Protein AF-A0AAU4SXH4-F1 (afdb_monomer_lite)

Secondary structure (DSSP, 8-state):
-HHHHHHHHHHH-S-PPPPPPTT--HHHHHTHHHHHHHHHTSPPPP---HHHHHHHHH-TTSS--GGG-S-EEE--SSTHHHHTTT-HHHHHHHHHHHHTT--EEE-TTGGGGGGGGGEEE-TT--EEE-TT-TTTT-EE----HHHHHHHHHTTS--S--PPPHHHHHHHTT-EEPP---PPPPS--------PPPPPP----PPPPP--------------------------

Sequence (235 aa):
MTSKLDLARRHLGRVPVSQPLPKTDAEAASIRDEVVAAFEAVQQRTYYSLQELIEKHRDPADDLSLADLAFVHMPGGHAPMVDFHDNPWMGELLHTLRDSRVPVSLICHAPIALTSARYRVGDEGTVTTDERHAFKGANITTVPRYGERMMLETGVSQGARRGHPPDLLRRRGAQERRIRRRPHPEHLRRQGCLGRRARPAHRQRAPVRRRSGRTPRRDPARRTRRRRRTTVPKD

Radius of gyration: 32.21 Å; chains: 1; bounding box: 107×55×50 Å

Foldseek 3Di:
DPPVLVVCCVPQAQDDDDDDDPPDDPVCNVCRVVSNVSNVPGHHDDDDDLVRLVLLCPDPPHPRHLLPAQAEEDDDDCVCLPRQAQDQSLLQSVVSCVVSVHYYDAAALRVNNVLNVQWHADNVRDIDGDLPGPCAQPEDEYHDPVVVVVCVVVPVDPDDCPDDSVVSCVVSRYDYDDPDPDPDDPDDDDDDDDDDDDDDDDDDDDDDDDDDDDDDDDDDDDDDDDDDDDDDDDD

pLDDT: mean 73.97, std 24.96, range [28.09, 98.25]

Structure (mmCIF, N/CA/C/O backbone):
data_AF-A0AAU4SXH4-F1
#
_entry.id   AF-A0AAU4SXH4-F1
#
loop_
_atom_site.group_PDB
_atom_site.id
_atom_site.type_symbol
_atom_site.label_atom_id
_atom_site.label_alt_id
_atom_site.label_comp_id
_atom_site.label_asym_id
_atom_site.label_entity_id
_atom_site.label_seq_id
_atom_site.pdbx_PDB_ins_code
_atom_site.Cartn_x
_atom_site.Cartn_y
_atom_site.Cartn_z
_atom_site.occupancy
_atom_site.B_iso_or_equiv
_atom_site.auth_seq_id
_atom_site.auth_comp_id
_atom_site.auth_asym_id
_atom_site.auth_atom_id
_atom_site.pdbx_PDB_model_num
ATOM 1 N N . MET A 1 1 ? 7.830 -10.890 -27.071 1.00 52.66 1 MET A N 1
ATOM 2 C CA . MET A 1 1 ? 8.044 -10.155 -25.800 1.00 52.66 1 MET A CA 1
ATOM 3 C C . MET A 1 1 ? 6.962 -9.110 -25.500 1.00 52.66 1 MET A C 1
ATOM 5 O O . MET A 1 1 ? 6.783 -8.773 -24.337 1.00 52.66 1 MET A O 1
ATOM 9 N N . THR A 1 2 ? 6.187 -8.671 -26.497 1.00 60.28 2 THR A N 1
ATOM 10 C CA . THR A 1 2 ? 5.186 -7.586 -26.433 1.00 60.28 2 THR A CA 1
ATOM 11 C C . THR A 1 2 ? 4.067 -7.790 -25.399 1.00 60.28 2 THR A C 1
ATOM 13 O O . THR A 1 2 ? 3.733 -6.871 -24.660 1.00 60.28 2 THR A O 1
ATOM 16 N N . SER A 1 3 ? 3.566 -9.020 -25.220 1.00 77.62 3 SER A N 1
ATOM 17 C CA . SER A 1 3 ? 2.349 -9.261 -24.421 1.00 77.62 3 SER A CA 1
ATOM 18 C C . SER A 1 3 ? 2.434 -8.858 -22.942 1.00 77.62 3 SER A C 1
ATOM 20 O O . SER A 1 3 ? 1.422 -8.469 -22.360 1.00 77.62 3 SER A O 1
ATOM 22 N N . LYS A 1 4 ? 3.616 -8.937 -22.313 1.00 82.88 4 LYS A N 1
ATOM 23 C CA . LYS A 1 4 ? 3.787 -8.572 -20.895 1.00 82.88 4 LYS A CA 1
ATOM 24 C C . LYS A 1 4 ? 3.915 -7.064 -20.694 1.00 82.88 4 LYS A C 1
ATOM 26 O O . LYS A 1 4 ? 3.345 -6.542 -19.740 1.00 82.88 4 LYS A O 1
ATOM 31 N N . LEU A 1 5 ? 4.633 -6.375 -21.581 1.00 83.38 5 LEU A N 1
ATOM 32 C CA . LEU A 1 5 ? 4.770 -4.916 -21.538 1.00 83.38 5 LEU A CA 1
ATOM 33 C C . LEU A 1 5 ? 3.439 -4.233 -21.868 1.00 83.38 5 LEU A C 1
ATOM 35 O O . LEU A 1 5 ? 3.050 -3.292 -21.180 1.00 83.38 5 LEU A O 1
ATOM 39 N N . ASP A 1 6 ? 2.688 -4.778 -22.826 1.00 87.94 6 ASP A N 1
ATOM 40 C CA . ASP A 1 6 ? 1.339 -4.308 -23.149 1.00 87.94 6 ASP A CA 1
ATOM 41 C C . ASP A 1 6 ? 0.387 -4.444 -21.958 1.00 87.94 6 ASP A C 1
ATOM 43 O O . ASP A 1 6 ? -0.378 -3.525 -21.646 1.00 87.94 6 ASP A O 1
ATOM 47 N N . LEU A 1 7 ? 0.456 -5.581 -21.257 1.00 89.94 7 LEU A N 1
ATOM 48 C CA . LEU A 1 7 ? -0.321 -5.817 -20.044 1.00 89.94 7 LEU A CA 1
ATOM 49 C C . LEU A 1 7 ? 0.077 -4.830 -18.937 1.00 89.94 7 LEU A C 1
ATOM 51 O O . LEU A 1 7 ? -0.794 -4.217 -18.319 1.00 89.94 7 LEU A O 1
ATOM 55 N N . ALA A 1 8 ? 1.379 -4.631 -18.721 1.00 89.56 8 ALA A N 1
ATOM 56 C CA . ALA A 1 8 ? 1.889 -3.694 -17.727 1.00 89.56 8 ALA A CA 1
ATOM 57 C C . ALA A 1 8 ? 1.417 -2.261 -18.012 1.00 89.56 8 ALA A C 1
ATOM 59 O O . ALA A 1 8 ? 0.822 -1.645 -17.138 1.00 89.56 8 ALA A O 1
ATOM 60 N N . ARG A 1 9 ? 1.563 -1.758 -19.242 1.00 90.06 9 ARG A N 1
ATOM 61 C CA . ARG A 1 9 ? 1.041 -0.442 -19.656 1.00 90.06 9 ARG A CA 1
ATOM 62 C C . ARG A 1 9 ? -0.455 -0.304 -19.424 1.00 90.06 9 ARG A C 1
ATOM 64 O O . ARG A 1 9 ? -0.912 0.705 -18.891 1.00 90.06 9 ARG A O 1
ATOM 71 N N . ARG A 1 10 ? -1.228 -1.320 -19.820 1.00 90.44 10 ARG A N 1
ATOM 72 C CA . ARG A 1 10 ? -2.687 -1.307 -19.684 1.00 90.44 10 ARG A CA 1
ATOM 73 C C . ARG A 1 10 ? -3.104 -1.123 -18.233 1.00 90.44 10 ARG A C 1
ATOM 75 O O . ARG A 1 10 ? -4.003 -0.329 -17.974 1.00 90.44 10 ARG A O 1
ATOM 82 N N . HIS A 1 11 ? -2.488 -1.862 -17.313 1.00 91.00 11 HIS A N 1
ATOM 83 C CA . HIS A 1 11 ? -2.894 -1.868 -15.909 1.00 91.00 11 HIS A CA 1
ATOM 84 C C . HIS A 1 11 ? -2.211 -0.789 -15.077 1.00 91.00 11 HIS A C 1
ATOM 86 O O . HIS A 1 11 ? -2.853 -0.249 -14.179 1.00 91.00 11 HIS A O 1
ATOM 92 N N . LEU A 1 12 ? -0.958 -0.454 -15.388 1.00 91.94 12 LEU A N 1
ATOM 93 C CA . LEU A 1 12 ? -0.183 0.498 -14.607 1.00 91.94 12 LEU A CA 1
ATOM 94 C C . LEU A 1 12 ? -0.338 1.952 -15.079 1.00 91.94 12 LEU A C 1
ATOM 96 O O . LEU A 1 12 ? -0.151 2.875 -14.288 1.00 91.94 12 LEU A O 1
ATOM 100 N N . GLY A 1 13 ? -0.727 2.177 -16.337 1.00 93.44 13 GLY A N 1
ATOM 101 C CA . GLY A 1 13 ? -0.716 3.517 -16.926 1.00 93.44 13 GLY A CA 1
ATOM 102 C C . GLY A 1 13 ? 0.702 4.072 -17.022 1.00 93.44 13 GLY A C 1
ATOM 103 O O . GLY A 1 13 ? 1.662 3.305 -17.071 1.00 93.44 13 GLY A O 1
ATOM 104 N N . ARG A 1 14 ? 0.841 5.400 -17.063 1.00 94.06 14 ARG A N 1
ATOM 105 C CA . ARG A 1 14 ? 2.154 6.058 -17.113 1.00 94.06 14 ARG A CA 1
ATOM 106 C C . ARG A 1 14 ? 2.909 5.848 -15.808 1.00 94.06 14 ARG A C 1
ATOM 108 O O . ARG A 1 14 ? 2.436 6.265 -14.754 1.00 94.06 14 ARG A O 1
ATOM 115 N N . VAL A 1 15 ? 4.095 5.250 -15.899 1.00 90.94 15 VAL A N 1
ATOM 116 C CA . VAL A 1 15 ? 4.995 5.015 -14.764 1.00 90.94 15 VAL A CA 1
ATOM 117 C C . VAL A 1 15 ? 6.402 5.484 -15.140 1.00 90.94 15 VAL A C 1
ATOM 119 O O . VAL A 1 15 ? 6.862 5.166 -16.238 1.00 90.94 15 VAL A O 1
ATOM 122 N N . PRO A 1 16 ? 7.101 6.231 -14.265 1.00 89.44 16 PRO A N 1
ATOM 123 C CA . PRO A 1 16 ? 8.486 6.604 -14.511 1.00 89.44 16 PRO A CA 1
ATOM 124 C C . PRO A 1 16 ? 9.387 5.364 -14.506 1.00 89.44 16 PRO A C 1
ATOM 126 O O . PRO A 1 16 ? 9.377 4.570 -13.565 1.00 89.44 16 PRO A O 1
ATOM 129 N N . VAL A 1 17 ? 10.197 5.217 -15.552 1.00 90.25 17 VAL A N 1
ATOM 130 C CA . VAL A 1 17 ? 11.202 4.154 -15.652 1.00 90.25 17 VAL A CA 1
ATOM 131 C C . VAL A 1 17 ? 12.533 4.706 -15.154 1.00 90.25 17 VAL A C 1
ATOM 133 O O . VAL A 1 17 ? 13.028 5.717 -15.660 1.00 90.25 17 VAL A O 1
ATOM 136 N N . SER A 1 18 ? 13.125 4.051 -14.156 1.00 88.06 18 SER A N 1
ATOM 137 C CA . SER A 1 18 ? 14.393 4.495 -13.579 1.00 88.06 18 SER A CA 1
ATOM 138 C C . SER A 1 18 ? 15.521 4.505 -14.615 1.00 88.06 18 SER A C 1
ATOM 140 O O . SER A 1 18 ? 15.474 3.839 -15.655 1.00 88.06 18 SER A O 1
ATOM 142 N N . GLN A 1 19 ? 16.576 5.262 -14.326 1.00 91.69 19 GLN A N 1
ATOM 143 C CA . GLN A 1 19 ? 17.832 5.102 -15.055 1.00 91.69 19 GLN A CA 1
ATOM 144 C C . GLN A 1 19 ? 18.412 3.699 -14.795 1.00 91.69 19 GLN A C 1
ATOM 146 O O . GLN A 1 19 ? 18.139 3.128 -13.730 1.00 91.69 19 GLN A O 1
ATOM 151 N N . PRO A 1 20 ? 19.181 3.124 -15.740 1.00 89.12 20 PRO A N 1
ATOM 152 C CA . PRO A 1 20 ? 19.875 1.865 -15.509 1.00 89.12 20 PRO A CA 1
ATOM 153 C C . PRO A 1 20 ? 20.768 1.973 -14.275 1.00 89.12 20 PRO A C 1
ATOM 155 O O . PRO A 1 20 ? 21.517 2.936 -14.108 1.00 89.12 20 PRO A O 1
ATOM 158 N N . LEU A 1 21 ? 20.693 0.972 -13.406 1.00 87.88 21 LEU A N 1
ATOM 159 C CA . LEU A 1 21 ? 21.577 0.862 -12.252 1.00 87.88 21 LEU A CA 1
ATOM 160 C C . LEU A 1 21 ? 22.907 0.202 -12.654 1.00 87.88 21 LEU A C 1
ATOM 162 O O . LEU A 1 21 ? 22.972 -0.482 -13.684 1.00 87.88 21 LEU A O 1
ATOM 166 N N . PRO A 1 22 ? 23.974 0.344 -11.846 1.00 89.12 22 PRO A N 1
ATOM 167 C CA . PRO A 1 22 ? 25.199 -0.419 -12.053 1.00 89.12 22 PRO A CA 1
ATOM 168 C C . PRO A 1 22 ? 24.897 -1.920 -12.152 1.00 89.12 22 PRO A C 1
ATOM 170 O O . PRO A 1 22 ? 24.164 -2.454 -11.322 1.00 89.12 22 PRO A O 1
ATOM 173 N N . LYS A 1 23 ? 25.488 -2.598 -13.145 1.00 88.31 23 LYS A N 1
ATOM 174 C CA . LYS A 1 23 ? 25.242 -4.019 -13.475 1.00 88.31 23 LYS A CA 1
ATOM 175 C C . LYS A 1 23 ? 23.848 -4.332 -14.040 1.00 88.31 23 LYS A C 1
ATOM 177 O O . LYS A 1 23 ? 23.422 -5.483 -13.984 1.00 88.31 23 LYS A O 1
ATOM 182 N N . THR A 1 24 ? 23.144 -3.342 -14.589 1.00 86.44 24 THR A N 1
ATOM 183 C CA . THR A 1 24 ? 21.982 -3.628 -15.445 1.00 86.44 24 THR A CA 1
ATOM 184 C C . THR A 1 24 ? 22.434 -4.509 -16.608 1.00 86.44 24 THR A C 1
ATOM 186 O O . THR A 1 24 ? 23.462 -4.238 -17.228 1.00 86.44 24 THR A O 1
ATOM 189 N N . ASP A 1 25 ? 21.685 -5.576 -16.863 1.00 92.00 25 ASP A N 1
ATOM 190 C CA . ASP A 1 25 ? 21.945 -6.490 -17.969 1.00 92.00 25 ASP A CA 1
ATOM 191 C C . ASP A 1 25 ? 21.850 -5.771 -19.332 1.00 92.00 25 ASP A C 1
ATOM 193 O O . ASP A 1 25 ? 21.079 -4.821 -19.494 1.00 92.00 25 ASP A O 1
ATOM 197 N N . ALA A 1 26 ? 22.647 -6.210 -20.310 1.00 91.88 26 ALA A N 1
ATOM 198 C CA . ALA A 1 26 ? 22.744 -5.557 -21.614 1.00 91.88 26 ALA A CA 1
ATOM 199 C C . ALA A 1 26 ? 21.429 -5.619 -22.408 1.00 91.88 26 ALA A C 1
ATOM 201 O O . ALA A 1 26 ? 21.079 -4.647 -23.077 1.00 91.88 26 ALA A O 1
ATOM 202 N N . GLU A 1 27 ? 20.673 -6.717 -22.297 1.00 89.38 27 GLU A N 1
ATOM 203 C CA . GLU A 1 27 ? 19.355 -6.852 -22.920 1.00 89.38 27 GLU A CA 1
ATOM 204 C C . GLU A 1 27 ? 18.395 -5.824 -22.315 1.00 89.38 27 GLU A C 1
ATOM 206 O O . GLU A 1 27 ? 17.788 -5.035 -23.040 1.00 89.38 27 GLU A O 1
ATOM 211 N N . ALA A 1 28 ? 18.339 -5.752 -20.981 1.00 88.44 28 ALA A N 1
ATOM 212 C CA . ALA A 1 28 ? 17.501 -4.791 -20.265 1.00 88.44 28 ALA A CA 1
ATOM 213 C C . ALA A 1 28 ? 17.869 -3.330 -20.582 1.00 88.44 28 ALA A C 1
ATOM 215 O O . ALA A 1 28 ? 16.982 -2.486 -20.722 1.00 88.44 28 ALA A O 1
ATOM 216 N N . ALA A 1 29 ? 19.163 -3.030 -20.721 1.00 90.19 29 ALA A N 1
ATOM 217 C CA . ALA A 1 29 ? 19.631 -1.709 -21.124 1.00 90.19 29 ALA A CA 1
ATOM 218 C C . ALA A 1 29 ? 19.211 -1.371 -22.565 1.00 90.19 29 ALA A C 1
ATOM 220 O O . ALA A 1 29 ? 18.764 -0.254 -22.815 1.00 90.19 29 ALA A O 1
ATOM 221 N N . SER A 1 30 ? 19.299 -2.337 -23.488 1.00 92.25 30 SER A N 1
ATOM 222 C CA . SER A 1 30 ? 18.994 -2.125 -24.910 1.00 92.25 30 SER A CA 1
ATOM 223 C C . SER A 1 30 ? 17.522 -1.806 -25.190 1.00 92.25 30 SER A C 1
ATOM 225 O O . SER A 1 30 ? 17.230 -1.039 -26.102 1.00 92.25 30 SER A O 1
ATOM 227 N N . ILE A 1 31 ? 16.595 -2.339 -24.385 1.00 90.69 31 ILE A N 1
ATOM 228 C CA . ILE A 1 31 ? 15.149 -2.120 -24.563 1.00 90.69 31 ILE A CA 1
ATOM 229 C C . ILE A 1 31 ? 14.615 -0.912 -23.784 1.00 90.69 31 ILE A C 1
ATOM 231 O O . ILE A 1 31 ? 13.430 -0.594 -23.876 1.00 90.69 31 ILE A O 1
ATOM 235 N N . ARG A 1 32 ? 15.447 -0.242 -22.974 1.00 91.38 32 ARG A N 1
ATOM 236 C CA . ARG A 1 32 ? 14.975 0.769 -22.019 1.00 91.38 32 ARG A CA 1
ATOM 237 C C . ARG A 1 32 ? 14.213 1.905 -22.693 1.00 91.38 32 ARG A C 1
ATOM 239 O O . ARG A 1 32 ? 13.148 2.272 -22.205 1.00 91.38 32 ARG A O 1
ATOM 246 N N . ASP A 1 33 ? 14.755 2.466 -23.766 1.00 93.00 33 ASP A N 1
ATOM 247 C CA . ASP A 1 33 ? 14.169 3.651 -24.398 1.00 93.00 33 ASP A CA 1
ATOM 248 C C . ASP A 1 33 ? 12.821 3.328 -25.056 1.00 93.00 33 ASP A C 1
ATOM 250 O O . ASP A 1 33 ? 11.887 4.124 -24.969 1.00 93.00 33 ASP A O 1
ATOM 254 N N . GLU A 1 34 ? 12.669 2.113 -25.598 1.00 91.81 34 GLU A N 1
ATOM 255 C CA . GLU A 1 34 ? 11.375 1.594 -26.052 1.00 91.81 34 GLU A CA 1
ATOM 256 C C . GLU A 1 34 ? 10.383 1.504 -24.884 1.00 91.81 34 GLU A C 1
ATOM 258 O O . GLU A 1 34 ? 9.253 1.982 -24.989 1.00 91.81 34 GLU A O 1
ATOM 263 N N . VAL A 1 35 ? 10.804 0.946 -23.741 1.00 92.25 35 VAL A N 1
ATOM 264 C CA . VAL A 1 35 ? 9.952 0.840 -22.546 1.00 92.25 35 VAL A CA 1
ATOM 265 C C . VAL A 1 35 ? 9.554 2.223 -22.015 1.00 92.25 35 VAL A C 1
ATOM 267 O O . VAL A 1 35 ? 8.389 2.421 -21.665 1.00 92.25 35 VAL A O 1
ATOM 270 N N . VAL A 1 36 ? 10.476 3.190 -21.986 1.00 93.88 36 VAL A N 1
ATOM 271 C CA . VAL A 1 36 ? 10.196 4.581 -21.590 1.00 93.88 36 VAL A CA 1
ATOM 272 C C . VAL A 1 36 ? 9.139 5.191 -22.506 1.00 93.88 36 VAL A C 1
ATOM 274 O O . VAL A 1 36 ? 8.088 5.606 -22.018 1.00 93.88 36 VAL A O 1
ATOM 277 N N . ALA A 1 37 ? 9.370 5.176 -23.822 1.00 92.38 37 ALA A N 1
ATOM 278 C CA . ALA A 1 37 ? 8.437 5.728 -24.801 1.00 92.38 37 ALA A CA 1
ATOM 279 C C . ALA A 1 37 ? 7.055 5.061 -24.700 1.00 92.38 37 ALA A C 1
ATOM 281 O O . ALA A 1 37 ? 6.012 5.716 -24.772 1.00 92.38 37 ALA A O 1
ATOM 282 N N . ALA A 1 38 ? 7.036 3.749 -24.455 1.00 90.56 38 ALA A N 1
ATOM 283 C CA . ALA A 1 38 ? 5.810 3.008 -24.245 1.00 90.56 38 ALA A CA 1
ATOM 284 C C . ALA A 1 38 ? 5.071 3.500 -22.984 1.00 90.56 38 ALA A C 1
ATOM 286 O O . ALA A 1 38 ? 3.873 3.770 -23.051 1.00 90.56 38 ALA A O 1
ATOM 287 N N . PHE A 1 39 ? 5.717 3.652 -21.831 1.00 93.31 39 PHE A N 1
ATOM 288 C CA . PHE A 1 39 ? 5.020 4.138 -20.636 1.00 93.31 39 PHE A CA 1
ATOM 289 C C . PHE A 1 39 ? 4.629 5.623 -20.712 1.00 93.31 39 PHE A C 1
ATOM 291 O O . PHE A 1 39 ? 3.620 6.004 -20.123 1.00 93.31 39 PHE A O 1
ATOM 298 N N . GLU A 1 40 ? 5.346 6.458 -21.465 1.00 92.56 40 GLU A N 1
ATOM 299 C CA . GLU A 1 40 ? 4.984 7.870 -21.667 1.00 92.56 40 GLU A CA 1
ATOM 300 C C . GLU A 1 40 ? 3.745 8.068 -22.547 1.00 92.56 40 GLU A C 1
ATOM 302 O O . GLU A 1 40 ? 2.998 9.024 -22.349 1.00 92.56 40 GLU A O 1
ATOM 307 N N . ALA A 1 41 ? 3.485 7.142 -23.471 1.00 90.69 41 ALA A N 1
ATOM 308 C CA . ALA A 1 41 ? 2.363 7.220 -24.405 1.00 90.69 41 ALA A CA 1
ATOM 309 C C . ALA A 1 41 ? 0.996 6.814 -23.810 1.00 90.69 41 ALA A C 1
ATOM 311 O O . ALA A 1 41 ? 0.001 6.776 -24.535 1.00 90.69 41 ALA A O 1
ATOM 312 N N . VAL A 1 42 ? 0.919 6.461 -22.523 1.00 92.62 42 VAL A N 1
ATOM 313 C CA . VAL A 1 42 ? -0.337 6.089 -21.845 1.00 92.62 42 VAL A CA 1
ATOM 314 C C . VAL A 1 42 ? -0.737 7.122 -20.796 1.00 92.62 42 VAL A C 1
ATOM 316 O O . VAL A 1 42 ? 0.082 7.890 -20.303 1.00 92.62 42 VAL A O 1
ATOM 319 N N . GLN A 1 43 ? -2.021 7.144 -20.435 1.00 92.88 43 GLN A N 1
ATOM 320 C CA . GLN A 1 43 ? -2.516 8.036 -19.389 1.00 92.88 43 GLN A CA 1
ATOM 321 C C . GLN A 1 43 ? -1.937 7.648 -18.021 1.00 92.88 43 GLN A C 1
ATOM 323 O O . GLN A 1 43 ? -1.805 6.465 -17.690 1.00 92.88 43 GLN A O 1
ATOM 328 N N . GLN A 1 44 ? -1.615 8.652 -17.209 1.00 91.25 44 GLN A N 1
ATOM 329 C CA . GLN A 1 44 ? -1.238 8.444 -15.816 1.00 91.25 44 GLN A CA 1
ATOM 330 C C . GLN A 1 44 ? -2.428 7.926 -15.009 1.00 91.25 44 GLN A C 1
ATOM 332 O O . GLN A 1 44 ? -3.548 8.415 -15.146 1.00 91.25 44 GLN A O 1
ATOM 337 N N . ARG A 1 45 ? -2.166 6.937 -14.155 1.00 91.25 45 ARG A N 1
ATOM 338 C CA . ARG A 1 45 ? -3.126 6.449 -13.165 1.00 91.25 45 ARG A CA 1
ATOM 339 C C . ARG A 1 45 ? -2.785 7.020 -11.799 1.00 91.25 45 ARG A C 1
ATOM 341 O O . ARG A 1 45 ? -1.615 7.233 -11.485 1.00 91.25 45 ARG A O 1
ATOM 348 N N . THR A 1 46 ? -3.812 7.241 -10.994 1.00 90.50 46 THR A N 1
ATOM 349 C CA . THR A 1 46 ? -3.644 7.673 -9.609 1.00 90.50 46 THR A CA 1
ATOM 350 C C . THR A 1 46 ? -3.338 6.463 -8.737 1.00 90.50 46 THR A C 1
ATOM 352 O O . THR A 1 46 ? -4.093 5.491 -8.732 1.00 90.50 46 THR A O 1
ATOM 355 N N . TYR A 1 47 ? -2.230 6.535 -8.004 1.00 91.38 47 TYR A N 1
ATOM 356 C CA . TYR A 1 47 ? -1.865 5.579 -6.967 1.00 91.38 47 TYR A CA 1
ATOM 357 C C . TYR A 1 47 ? -1.886 6.307 -5.639 1.00 91.38 47 TYR A C 1
ATOM 359 O O . TYR A 1 47 ? -1.050 7.175 -5.406 1.00 91.38 47 TYR A O 1
ATOM 367 N N . TYR A 1 48 ? -2.847 5.959 -4.794 1.00 94.69 48 TYR A N 1
ATOM 368 C CA . TYR A 1 48 ? -2.941 6.540 -3.467 1.00 94.69 48 TYR A CA 1
ATOM 369 C C . TYR A 1 48 ? -1.873 5.944 -2.554 1.00 94.69 48 TYR A C 1
ATOM 371 O O . TYR A 1 48 ? -1.652 4.729 -2.521 1.00 94.69 48 TYR A O 1
ATOM 379 N N . SER A 1 49 ? -1.226 6.813 -1.793 1.00 95.12 49 SER A N 1
ATOM 380 C CA . SER A 1 49 ? -0.443 6.437 -0.628 1.00 95.12 49 SER A CA 1
ATOM 381 C C . SER A 1 49 ? -1.338 5.821 0.452 1.00 95.12 49 SER A C 1
ATOM 383 O O . SER A 1 49 ? -2.562 5.960 0.446 1.00 95.12 49 SER A O 1
ATOM 385 N N . LEU A 1 50 ? -0.721 5.143 1.424 1.00 96.38 50 LEU A N 1
ATOM 386 C CA . LEU A 1 50 ? -1.452 4.582 2.566 1.00 96.38 50 LEU A CA 1
ATOM 387 C C . LEU A 1 50 ? -2.200 5.667 3.351 1.00 96.38 50 LEU A C 1
ATOM 389 O O . LEU A 1 50 ? -3.300 5.416 3.826 1.00 96.38 50 LEU A O 1
ATOM 393 N N . GLN A 1 51 ? -1.606 6.856 3.459 1.00 96.75 51 GLN A N 1
ATOM 394 C CA . GLN A 1 51 ? -2.222 8.004 4.108 1.00 96.75 51 GLN A CA 1
ATOM 395 C C . GLN A 1 51 ? -3.472 8.457 3.350 1.00 96.75 51 GLN A C 1
ATOM 397 O O . GLN A 1 51 ? -4.550 8.471 3.933 1.00 96.75 51 GLN A O 1
ATOM 402 N N . GLU A 1 52 ? -3.355 8.717 2.046 1.00 97.06 52 GLU A N 1
ATOM 403 C CA . GLU A 1 52 ? -4.492 9.160 1.228 1.00 97.06 52 GLU A CA 1
ATOM 404 C C . GLU A 1 52 ? -5.634 8.134 1.232 1.00 97.06 52 GLU A C 1
ATOM 406 O O . GLU A 1 52 ? -6.797 8.515 1.271 1.00 97.06 52 GLU A O 1
ATOM 411 N N . LEU A 1 53 ? -5.333 6.828 1.234 1.00 97.00 53 LEU A N 1
ATOM 412 C CA . LEU A 1 53 ? -6.365 5.789 1.345 1.00 97.00 53 LEU A CA 1
ATOM 413 C C . LEU A 1 53 ? -7.141 5.870 2.665 1.00 97.00 53 LEU A C 1
ATOM 415 O O . LEU A 1 53 ? -8.355 5.673 2.672 1.00 97.00 53 LEU A O 1
ATOM 419 N N . ILE A 1 54 ? -6.450 6.132 3.776 1.00 97.81 54 ILE A N 1
ATOM 420 C CA . ILE A 1 54 ? -7.083 6.270 5.091 1.00 97.81 54 ILE A CA 1
ATOM 421 C C . ILE A 1 54 ? -7.878 7.571 5.177 1.00 97.81 54 ILE A C 1
ATOM 423 O O . ILE A 1 54 ? -9.007 7.554 5.658 1.00 97.81 54 ILE A O 1
ATOM 427 N N . GLU A 1 55 ? -7.316 8.678 4.697 1.00 96.75 55 GLU A N 1
ATOM 428 C CA . GLU A 1 55 ? -7.988 9.980 4.672 1.00 96.75 55 GLU A CA 1
ATOM 429 C C . GLU A 1 55 ? -9.276 9.915 3.853 1.00 96.75 55 GLU A C 1
ATOM 431 O O . GLU A 1 55 ? -10.330 10.304 4.346 1.00 96.75 55 GLU A O 1
ATOM 436 N N . LYS A 1 56 ? -9.223 9.318 2.658 1.00 96.75 56 LYS A N 1
ATOM 437 C CA . LYS A 1 56 ? -10.409 9.100 1.823 1.00 96.75 56 LYS A CA 1
ATOM 438 C C . LYS A 1 56 ? -11.453 8.224 2.498 1.00 96.75 56 LYS A C 1
ATOM 440 O O . LYS A 1 56 ? -12.616 8.585 2.522 1.00 96.75 56 LYS A O 1
ATOM 445 N N . HIS A 1 57 ? -11.038 7.123 3.122 1.00 96.88 57 HIS A N 1
ATOM 446 C CA . HIS A 1 57 ? -11.966 6.262 3.856 1.00 96.88 57 HIS A CA 1
ATOM 447 C C . HIS A 1 57 ? -12.670 6.965 5.026 1.00 96.88 57 HIS A C 1
ATOM 449 O O . HIS A 1 57 ? -13.775 6.569 5.399 1.00 96.88 57 HIS A O 1
ATOM 455 N N . ARG A 1 58 ? -12.027 7.965 5.635 1.00 96.19 58 ARG A N 1
ATOM 456 C CA . ARG A 1 58 ? -12.592 8.739 6.746 1.00 96.19 58 ARG A CA 1
ATOM 457 C C . ARG A 1 58 ? -13.488 9.879 6.284 1.00 96.19 58 ARG A C 1
ATOM 459 O O . ARG A 1 58 ? -14.328 10.313 7.068 1.00 96.19 58 ARG A O 1
ATOM 466 N N . ASP A 1 59 ? -13.307 10.366 5.061 1.00 96.31 59 ASP A N 1
ATOM 467 C CA . ASP A 1 59 ? -14.121 11.438 4.503 1.00 96.31 59 ASP A CA 1
ATOM 468 C C . ASP A 1 59 ? -15.497 10.895 4.072 1.00 96.31 59 ASP A C 1
ATOM 470 O O . ASP A 1 59 ? -15.584 10.136 3.108 1.00 96.31 59 ASP A O 1
ATOM 474 N N . PRO A 1 60 ? -16.601 11.283 4.741 1.00 93.88 60 PRO A N 1
ATOM 475 C CA . PRO A 1 60 ? -17.937 10.831 4.362 1.00 93.88 60 PRO A CA 1
ATOM 476 C C . PRO A 1 60 ? -18.404 11.373 3.001 1.00 93.88 60 PRO A C 1
ATOM 478 O O . PRO A 1 60 ? -19.442 10.929 2.509 1.00 93.88 60 PRO A O 1
ATOM 481 N N . ALA A 1 61 ? -17.703 12.357 2.428 1.00 96.56 61 ALA A N 1
ATOM 482 C CA . ALA A 1 61 ? -17.980 12.893 1.101 1.00 96.56 61 ALA A CA 1
ATOM 483 C C . ALA A 1 61 ? -17.172 12.206 -0.015 1.00 96.56 61 ALA A C 1
ATOM 485 O O . ALA A 1 61 ? -17.444 12.475 -1.186 1.00 96.56 61 ALA A O 1
ATOM 486 N N . ASP A 1 62 ? -16.197 11.350 0.314 1.00 96.44 62 ASP A N 1
ATOM 487 C CA . ASP A 1 62 ? -15.445 10.576 -0.676 1.00 96.44 62 ASP A CA 1
ATOM 488 C C . ASP A 1 62 ? -16.147 9.239 -0.968 1.00 96.44 62 ASP A C 1
ATOM 490 O O . ASP A 1 62 ? -16.729 8.602 -0.090 1.00 96.44 62 ASP A O 1
ATOM 494 N N . ASP A 1 63 ? -16.079 8.796 -2.222 1.00 94.88 63 ASP A N 1
ATOM 495 C CA . ASP A 1 63 ? -16.685 7.535 -2.657 1.00 94.88 63 ASP A CA 1
ATOM 496 C C . ASP A 1 63 ? -15.846 6.303 -2.254 1.00 94.88 63 ASP A C 1
ATOM 498 O O . ASP A 1 63 ? -16.321 5.166 -2.325 1.00 94.88 63 ASP A O 1
ATOM 502 N N . LEU A 1 64 ? -14.574 6.484 -1.874 1.00 95.38 64 LEU A N 1
ATOM 503 C CA . LEU A 1 64 ? -13.679 5.388 -1.513 1.00 95.38 64 LEU A CA 1
ATOM 504 C C . LEU A 1 64 ? -13.863 4.995 -0.048 1.00 95.38 64 LEU A C 1
ATOM 506 O O . LEU A 1 64 ? -13.351 5.642 0.860 1.00 95.38 64 LEU A O 1
ATOM 510 N N . SER A 1 65 ? -14.462 3.827 0.174 1.00 96.38 65 SER A N 1
ATOM 511 C CA . SER A 1 65 ? -14.469 3.169 1.479 1.00 96.38 65 SER A CA 1
ATOM 512 C C . SER A 1 65 ? -13.653 1.881 1.459 1.00 96.38 65 SER A C 1
ATOM 514 O O . SER A 1 65 ? -13.898 0.965 0.672 1.00 96.38 65 SER A O 1
ATOM 516 N N . LEU A 1 66 ? -12.708 1.757 2.395 1.00 97.31 66 LEU A N 1
ATOM 517 C CA . LEU A 1 66 ? -11.978 0.508 2.605 1.00 97.31 66 LEU A CA 1
ATOM 518 C C . LEU A 1 66 ? -12.905 -0.642 3.014 1.00 97.31 66 LEU A C 1
ATOM 520 O O . LEU A 1 66 ? -12.572 -1.790 2.739 1.00 97.31 66 LEU A O 1
ATOM 524 N N . ALA A 1 67 ? -14.059 -0.354 3.624 1.00 97.31 67 ALA A N 1
ATOM 525 C CA . ALA A 1 67 ? -15.025 -1.370 4.036 1.00 97.31 67 ALA A CA 1
ATOM 526 C C . ALA A 1 67 ? -15.756 -2.040 2.859 1.00 97.31 67 ALA A C 1
ATOM 528 O O . ALA A 1 67 ? -16.253 -3.155 3.016 1.00 97.31 67 ALA A O 1
ATOM 529 N N . ASP A 1 68 ? -15.767 -1.405 1.684 1.00 97.38 68 ASP A N 1
ATOM 530 C CA . ASP A 1 68 ? -16.403 -1.949 0.478 1.00 97.38 68 ASP A CA 1
ATOM 531 C C . ASP A 1 68 ? -15.484 -2.912 -0.288 1.00 97.38 68 ASP A C 1
ATOM 533 O O . ASP A 1 68 ? -15.901 -3.596 -1.229 1.00 97.38 68 ASP A O 1
ATOM 537 N N . LEU A 1 69 ? -14.216 -3.013 0.121 1.00 97.25 69 LEU A N 1
ATOM 538 C CA . LEU A 1 69 ? -13.267 -3.940 -0.475 1.00 97.25 69 LEU A CA 1
ATOM 539 C C . LEU A 1 69 ? -13.580 -5.375 -0.049 1.00 97.25 69 LEU A C 1
ATOM 541 O O . LEU A 1 69 ? -13.580 -5.722 1.129 1.00 97.25 69 LEU A O 1
ATOM 545 N N . ALA A 1 70 ? -13.737 -6.267 -1.025 1.00 97.81 70 ALA A N 1
ATOM 546 C CA . ALA A 1 70 ? -13.899 -7.693 -0.743 1.00 97.81 70 ALA A CA 1
ATOM 547 C C . ALA A 1 70 ? -12.628 -8.331 -0.148 1.00 97.81 70 ALA A C 1
ATOM 549 O O . ALA A 1 70 ? -12.708 -9.357 0.531 1.00 97.81 70 ALA A O 1
ATOM 550 N N . PHE A 1 71 ? -11.452 -7.772 -0.459 1.00 97.00 71 PHE A N 1
ATOM 551 C CA . PHE A 1 71 ? -10.145 -8.327 -0.116 1.00 97.00 71 PHE A CA 1
ATOM 552 C C . PHE A 1 71 ? -9.011 -7.333 -0.409 1.00 97.00 71 PHE A C 1
ATOM 554 O O . PHE A 1 71 ? -9.068 -6.609 -1.402 1.00 97.00 71 PHE A O 1
ATOM 561 N N . VAL A 1 72 ? -7.939 -7.369 0.392 1.00 97.19 72 VAL A N 1
ATOM 562 C CA . VAL A 1 72 ? -6.686 -6.642 0.131 1.00 97.19 72 VAL A CA 1
ATOM 563 C C . VAL A 1 72 ? -5.520 -7.614 -0.027 1.00 97.19 72 VAL A C 1
ATOM 565 O O . VAL A 1 72 ? -5.258 -8.458 0.833 1.00 97.19 72 VAL A O 1
ATOM 568 N N . HIS A 1 73 ? -4.776 -7.462 -1.123 1.00 95.94 73 HIS A N 1
ATOM 569 C CA . HIS A 1 73 ? -3.569 -8.233 -1.399 1.00 95.94 73 HIS A CA 1
ATOM 570 C C . HIS A 1 73 ? -2.326 -7.355 -1.311 1.00 95.94 73 HIS A C 1
ATOM 572 O O . HIS A 1 73 ? -2.227 -6.357 -2.021 1.00 95.94 73 HIS A O 1
ATOM 578 N N . MET A 1 74 ? -1.347 -7.769 -0.508 1.00 94.62 74 MET A N 1
ATOM 579 C CA . MET A 1 74 ? -0.024 -7.151 -0.485 1.00 94.62 74 MET A CA 1
ATOM 580 C C . MET A 1 74 ? 0.995 -8.131 -1.079 1.00 94.62 74 MET A C 1
ATOM 582 O O . MET A 1 74 ? 1.320 -9.145 -0.438 1.00 94.62 74 MET A O 1
ATOM 586 N N . PRO A 1 75 ? 1.470 -7.873 -2.314 1.00 91.38 75 PRO A N 1
ATOM 587 C CA . PRO A 1 75 ? 2.399 -8.760 -2.989 1.00 91.38 75 PRO A CA 1
ATOM 588 C C . PRO A 1 75 ? 3.778 -8.737 -2.325 1.00 91.38 75 PRO A C 1
ATOM 590 O O . PRO A 1 75 ? 4.119 -7.865 -1.530 1.00 91.38 75 PRO A O 1
ATOM 593 N N . GLY A 1 76 ? 4.569 -9.751 -2.666 1.00 87.81 76 GLY A N 1
ATOM 594 C CA . GLY A 1 76 ? 5.915 -9.954 -2.152 1.00 87.81 76 GLY A CA 1
ATOM 595 C C . GLY A 1 76 ? 6.987 -9.058 -2.777 1.00 87.81 76 GLY A C 1
ATOM 596 O O . GLY A 1 76 ? 6.715 -7.982 -3.292 1.00 87.81 76 GLY A O 1
ATOM 597 N N . GLY A 1 77 ? 8.228 -9.552 -2.761 1.00 88.12 77 GLY A N 1
ATOM 598 C CA . GLY A 1 77 ? 9.424 -8.785 -3.138 1.00 88.12 77 GLY A CA 1
ATOM 599 C C . GLY A 1 77 ? 10.123 -8.193 -1.914 1.00 88.12 77 GLY A C 1
ATOM 600 O O . GLY A 1 77 ? 9.665 -8.411 -0.800 1.00 88.12 77 GLY A O 1
ATOM 601 N N . HIS A 1 78 ? 11.238 -7.484 -2.105 1.00 87.44 78 HIS A N 1
ATOM 602 C CA . HIS A 1 78 ? 11.983 -6.864 -0.996 1.00 87.44 78 HIS A CA 1
ATOM 603 C C . HIS A 1 78 ? 11.473 -5.463 -0.621 1.00 87.44 78 HIS A C 1
ATOM 605 O O . HIS A 1 78 ? 11.681 -5.039 0.511 1.00 87.44 78 HIS A O 1
ATOM 611 N N . ALA A 1 79 ? 10.766 -4.767 -1.520 1.00 88.38 79 ALA A N 1
ATOM 612 C CA . ALA A 1 79 ? 10.228 -3.423 -1.273 1.00 88.38 79 ALA A CA 1
ATOM 613 C C . ALA A 1 79 ? 9.395 -3.295 0.028 1.00 88.38 79 ALA A C 1
ATOM 615 O O . ALA A 1 79 ? 9.637 -2.347 0.777 1.00 88.38 79 ALA A O 1
ATOM 616 N N . PRO A 1 80 ? 8.544 -4.275 0.416 1.00 93.12 80 PRO A N 1
ATOM 617 C CA . PRO A 1 80 ? 7.851 -4.256 1.709 1.00 93.12 80 PRO A CA 1
ATOM 618 C C . PRO A 1 80 ? 8.743 -4.028 2.936 1.00 93.12 80 PRO A C 1
ATOM 620 O O . PRO A 1 80 ? 8.297 -3.447 3.922 1.00 93.12 80 PRO A O 1
ATOM 623 N N . MET A 1 81 ? 10.008 -4.458 2.895 1.00 88.50 81 MET A N 1
ATOM 624 C CA . MET A 1 81 ? 10.958 -4.262 3.999 1.00 88.50 81 MET A CA 1
ATOM 625 C C . MET A 1 81 ? 11.322 -2.793 4.227 1.00 88.50 81 MET A C 1
ATOM 627 O O . MET A 1 81 ? 11.799 -2.432 5.304 1.00 88.50 81 MET A O 1
ATOM 631 N N . VAL A 1 82 ? 11.117 -1.957 3.213 1.00 89.44 82 VAL A N 1
ATOM 632 C CA . VAL A 1 82 ? 11.309 -0.511 3.276 1.00 89.44 82 VAL A CA 1
ATOM 633 C C . VAL A 1 82 ? 9.973 0.173 3.537 1.00 89.44 82 VAL A C 1
ATOM 635 O O . VAL A 1 82 ? 9.881 0.952 4.481 1.00 89.44 82 VAL A O 1
ATOM 638 N N . ASP A 1 83 ? 8.948 -0.172 2.758 1.00 90.12 83 ASP A N 1
ATOM 639 C CA . ASP A 1 83 ? 7.708 0.609 2.698 1.00 90.12 83 ASP A CA 1
ATOM 640 C C . ASP A 1 83 ? 6.723 0.273 3.825 1.00 90.12 83 ASP A C 1
ATOM 642 O O . ASP A 1 83 ? 5.984 1.139 4.302 1.00 90.12 83 ASP A O 1
ATOM 646 N N . PHE A 1 84 ? 6.687 -0.992 4.261 1.00 94.62 84 PHE A N 1
ATOM 647 C CA . PHE A 1 84 ? 5.692 -1.469 5.229 1.00 94.62 84 PHE A CA 1
ATOM 648 C C . PHE A 1 84 ? 6.237 -1.568 6.647 1.00 94.62 84 PHE A C 1
ATOM 650 O O . PHE A 1 84 ? 5.453 -1.570 7.596 1.00 94.62 84 PHE A O 1
ATOM 657 N N . HIS A 1 85 ? 7.555 -1.689 6.799 1.00 92.69 85 HIS A N 1
ATOM 658 C CA . HIS A 1 85 ? 8.200 -1.858 8.093 1.00 92.69 85 HIS A CA 1
ATOM 659 C C . HIS A 1 85 ? 8.143 -0.570 8.922 1.00 92.69 85 HIS A C 1
ATOM 661 O O . HIS A 1 85 ? 8.723 0.444 8.538 1.00 92.69 85 HIS A O 1
ATOM 667 N N . ASP A 1 86 ? 7.541 -0.653 10.110 1.00 89.44 86 ASP A N 1
ATOM 668 C CA . ASP A 1 86 ? 7.467 0.441 11.087 1.00 89.44 86 ASP A CA 1
ATOM 669 C C . ASP A 1 86 ? 6.830 1.730 10.527 1.00 89.44 86 ASP A C 1
ATOM 671 O O . ASP A 1 86 ? 7.239 2.842 10.849 1.00 89.44 86 ASP A O 1
ATOM 675 N N . ASN A 1 87 ? 5.795 1.563 9.705 1.00 96.69 87 ASN A N 1
ATOM 676 C CA . ASN A 1 87 ? 5.042 2.637 9.068 1.00 96.69 87 ASN A CA 1
ATOM 677 C C . ASN A 1 87 ? 3.690 2.852 9.787 1.00 96.69 87 ASN A C 1
ATOM 679 O O . ASN A 1 87 ? 2.835 1.964 9.730 1.00 96.69 87 ASN A O 1
ATOM 683 N N . PRO A 1 88 ? 3.446 4.009 10.436 1.00 97.88 88 PRO A N 1
ATOM 684 C CA . PRO A 1 88 ? 2.200 4.263 11.162 1.00 97.88 88 PRO A CA 1
ATOM 685 C C . PRO A 1 88 ? 0.927 4.117 10.321 1.00 97.88 88 PRO A C 1
ATOM 687 O O . PRO A 1 88 ? -0.033 3.499 10.777 1.00 97.88 88 PRO A O 1
ATOM 690 N N . TRP A 1 89 ? 0.940 4.596 9.076 1.00 98.06 89 TRP A N 1
ATOM 691 C CA . TRP A 1 89 ? -0.205 4.502 8.167 1.00 98.06 89 TRP A CA 1
ATOM 692 C C . TRP A 1 89 ? -0.477 3.068 7.709 1.00 98.06 89 TRP A C 1
ATOM 694 O O . TRP A 1 89 ? -1.628 2.700 7.495 1.00 98.06 89 TRP A O 1
ATOM 704 N N . MET A 1 90 ? 0.556 2.220 7.627 1.00 97.94 90 MET A N 1
ATOM 705 C CA . MET A 1 90 ? 0.360 0.778 7.429 1.00 97.94 90 MET A CA 1
ATOM 706 C C . ME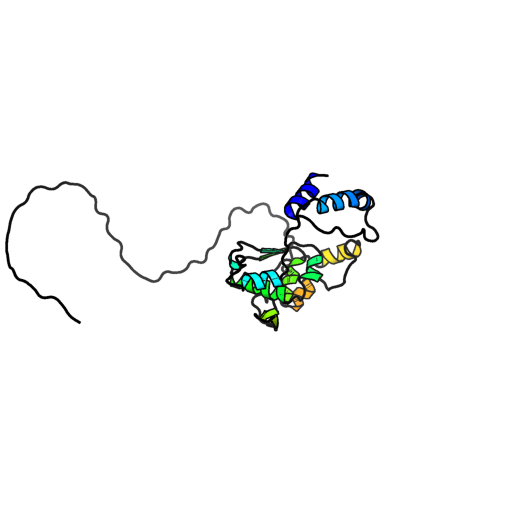T A 1 90 ? -0.319 0.137 8.645 1.00 97.94 90 MET A C 1
ATOM 708 O O . MET A 1 90 ? -1.178 -0.728 8.492 1.00 97.94 90 MET A O 1
ATOM 712 N N . GLY A 1 91 ? 0.053 0.565 9.855 1.00 97.50 91 GLY A N 1
ATOM 713 C CA . GLY A 1 91 ? -0.620 0.151 11.084 1.00 97.50 91 GLY A CA 1
ATOM 714 C C . GLY A 1 91 ? -2.103 0.494 11.058 1.00 97.50 91 GLY A C 1
ATOM 715 O O . GLY A 1 91 ? -2.937 -0.397 11.223 1.00 97.50 91 GLY A O 1
ATOM 716 N N . GLU A 1 92 ? -2.422 1.756 10.772 1.00 98.12 92 GLU A N 1
ATOM 717 C CA . GLU A 1 92 ? -3.804 2.224 10.674 1.00 98.12 92 GLU A CA 1
ATOM 718 C C . GLU A 1 92 ? -4.582 1.465 9.596 1.00 98.12 92 GLU A C 1
ATOM 720 O O . GLU A 1 92 ? -5.629 0.907 9.906 1.00 98.12 92 GLU A O 1
ATOM 725 N N . LEU A 1 93 ? -4.023 1.304 8.390 1.00 98.12 93 LEU A N 1
ATOM 726 C CA . LEU A 1 93 ? -4.647 0.518 7.322 1.00 98.12 93 LEU A CA 1
ATOM 727 C C . LEU A 1 93 ? -5.004 -0.904 7.780 1.00 98.12 93 LEU A C 1
ATOM 729 O O . LEU A 1 93 ? -6.114 -1.374 7.537 1.00 98.12 93 LEU A O 1
ATOM 733 N N . LEU A 1 94 ? -4.087 -1.603 8.456 1.00 97.81 94 LEU A N 1
ATOM 734 C CA . LEU A 1 94 ? -4.343 -2.958 8.950 1.00 97.81 94 LEU A CA 1
ATOM 735 C C . LEU A 1 94 ? -5.494 -2.993 9.962 1.00 97.81 94 LEU A C 1
ATOM 737 O O . LEU A 1 94 ? -6.328 -3.901 9.906 1.00 97.81 94 LEU A O 1
ATOM 741 N N . HIS A 1 95 ? -5.554 -2.023 10.875 1.00 97.69 95 HIS A N 1
ATOM 742 C CA . HIS A 1 95 ? -6.643 -1.920 11.848 1.00 97.69 95 HIS A CA 1
ATOM 743 C C . HIS A 1 95 ? -7.973 -1.593 11.179 1.00 97.69 95 HIS A C 1
ATOM 745 O O . HIS A 1 95 ? -8.944 -2.306 11.414 1.00 97.69 95 HIS A O 1
ATOM 751 N N . THR A 1 96 ? -8.002 -0.614 10.277 1.00 97.88 96 THR A N 1
ATOM 752 C CA . THR A 1 96 ? -9.199 -0.233 9.520 1.00 97.88 96 THR A CA 1
ATOM 753 C C . THR A 1 96 ? -9.766 -1.404 8.720 1.00 97.88 96 THR A C 1
ATOM 755 O O . THR A 1 96 ? -10.964 -1.687 8.790 1.00 97.88 96 THR A O 1
ATOM 758 N N . LEU A 1 97 ? -8.910 -2.147 8.009 1.00 98.06 97 LEU A N 1
ATOM 759 C CA . LEU A 1 97 ? -9.324 -3.333 7.256 1.00 98.06 97 LEU A CA 1
ATOM 760 C C . LEU A 1 97 ? -9.864 -4.425 8.184 1.00 98.06 97 LEU A C 1
ATOM 762 O O . LEU A 1 97 ? -10.899 -5.026 7.900 1.00 98.06 97 LEU A O 1
ATOM 766 N N . ARG A 1 98 ? -9.206 -4.662 9.324 1.00 97.00 98 ARG A N 1
ATOM 767 C CA . ARG A 1 98 ? -9.667 -5.643 10.313 1.00 97.00 98 ARG A CA 1
ATOM 768 C C . ARG A 1 98 ? -11.024 -5.270 10.901 1.00 97.00 98 ARG A C 1
ATOM 770 O O . ARG A 1 98 ? -11.889 -6.142 11.003 1.00 97.00 98 ARG A O 1
ATOM 777 N N . ASP A 1 99 ? -11.200 -4.021 11.308 1.00 96.88 99 ASP A N 1
ATOM 778 C CA . ASP A 1 99 ? -12.428 -3.539 11.942 1.00 96.88 99 ASP A CA 1
ATOM 779 C C . ASP A 1 99 ? -13.595 -3.552 10.941 1.00 96.88 99 ASP A C 1
ATOM 781 O O . ASP A 1 99 ? -14.715 -3.936 11.290 1.00 96.88 99 ASP A O 1
ATOM 785 N N . SER A 1 100 ? -13.288 -3.313 9.663 1.00 97.56 100 SER A N 1
ATOM 786 C CA . SER A 1 100 ? -14.206 -3.474 8.529 1.00 97.56 100 SER A CA 1
ATOM 787 C C . SER A 1 100 ? -14.419 -4.932 8.092 1.00 97.56 100 SER A C 1
ATOM 789 O O . SER A 1 100 ? -15.220 -5.204 7.204 1.00 97.56 100 SER A O 1
ATOM 791 N N . ARG A 1 101 ? -13.740 -5.900 8.725 1.00 97.62 101 ARG A N 1
ATOM 792 C CA . ARG A 1 101 ? -13.763 -7.338 8.383 1.00 97.62 101 ARG A CA 1
ATOM 793 C C . ARG A 1 101 ? -13.313 -7.656 6.951 1.00 97.62 101 ARG A C 1
ATOM 795 O O . ARG A 1 101 ? -13.699 -8.690 6.404 1.00 97.62 101 ARG A O 1
ATOM 802 N N . VAL A 1 102 ? -12.449 -6.824 6.381 1.00 98.25 102 VAL A N 1
ATOM 803 C CA . VAL A 1 102 ? -11.838 -7.039 5.069 1.00 98.25 102 VAL A CA 1
ATOM 804 C C . VAL A 1 102 ? -10.645 -7.988 5.213 1.00 98.25 102 VAL A C 1
ATOM 806 O O . VAL A 1 102 ? -9.702 -7.690 5.953 1.00 98.25 102 VAL A O 1
ATOM 809 N N . PRO A 1 103 ? -10.641 -9.151 4.537 1.00 96.44 103 PRO A N 1
ATOM 810 C CA . PRO A 1 103 ? -9.518 -10.071 4.612 1.00 96.44 103 PRO A CA 1
ATOM 811 C C . PRO A 1 103 ? -8.275 -9.487 3.931 1.00 96.44 103 PRO A C 1
ATOM 813 O O . PRO A 1 103 ? -8.353 -8.907 2.848 1.00 96.44 103 PRO A O 1
ATOM 816 N N . VAL A 1 104 ? -7.112 -9.707 4.546 1.00 95.88 104 VAL A N 1
ATOM 817 C CA . VAL A 1 104 ? -5.809 -9.272 4.027 1.00 95.88 104 VAL A CA 1
ATOM 818 C C . VAL A 1 104 ? -4.947 -10.499 3.755 1.00 95.88 104 VAL A C 1
ATOM 820 O O . VAL A 1 104 ? -4.759 -11.317 4.660 1.00 95.88 104 VAL A O 1
ATOM 823 N N . SER A 1 105 ? -4.392 -10.642 2.545 1.00 95.44 105 SER A N 1
ATOM 824 C CA . SER A 1 105 ? -3.304 -11.602 2.312 1.00 95.44 105 SER A CA 1
ATOM 825 C C . SER A 1 105 ? -1.970 -10.917 2.084 1.00 95.44 105 SER A C 1
ATOM 827 O O . SER A 1 105 ? -1.833 -9.975 1.309 1.00 95.44 105 SER A O 1
ATOM 829 N N . LEU A 1 106 ? -0.970 -11.479 2.753 1.00 94.50 106 LEU A N 1
ATOM 830 C CA . LEU A 1 106 ? 0.412 -11.035 2.759 1.00 94.50 106 LEU A CA 1
ATOM 831 C C . LEU A 1 106 ? 1.261 -12.209 2.272 1.00 94.50 106 LEU A C 1
ATOM 833 O O . LEU A 1 106 ? 1.131 -13.314 2.804 1.00 94.50 106 LEU A O 1
ATOM 837 N N . ILE A 1 107 ? 2.110 -11.999 1.268 1.00 92.69 107 ILE A N 1
ATOM 838 C CA . ILE A 1 107 ? 2.978 -13.056 0.734 1.00 92.69 107 ILE A CA 1
ATOM 839 C C . ILE A 1 107 ? 4.453 -12.642 0.747 1.00 92.69 107 ILE A C 1
ATOM 841 O O . ILE A 1 107 ? 4.792 -11.465 0.648 1.00 92.69 107 ILE A O 1
ATOM 845 N N . CYS A 1 108 ? 5.351 -13.628 0.822 1.00 91.19 108 CYS A N 1
ATOM 846 C CA . CYS A 1 108 ? 6.801 -13.421 0.789 1.00 91.19 108 CYS A CA 1
ATOM 847 C C . CYS A 1 108 ? 7.293 -12.513 1.943 1.00 91.19 108 CYS A C 1
ATOM 849 O O . CYS A 1 108 ? 7.232 -12.958 3.087 1.00 91.19 108 CYS A O 1
ATOM 851 N N . HIS A 1 109 ? 7.750 -11.280 1.675 1.00 92.88 109 HIS A N 1
ATOM 852 C CA . HIS A 1 109 ? 8.185 -10.316 2.702 1.00 92.88 109 HIS A CA 1
ATOM 853 C C . HIS A 1 109 ? 7.074 -9.358 3.153 1.00 92.88 109 HIS A C 1
ATOM 855 O O . HIS A 1 109 ? 7.221 -8.722 4.191 1.00 92.88 109 HIS A O 1
ATOM 861 N N . ALA A 1 110 ? 5.937 -9.296 2.448 1.00 94.19 110 ALA A N 1
ATOM 862 C CA . ALA A 1 110 ? 4.799 -8.463 2.840 1.00 94.19 110 ALA A CA 1
ATOM 863 C C . ALA A 1 110 ? 4.299 -8.685 4.282 1.00 94.19 110 ALA A C 1
ATOM 865 O O . ALA A 1 110 ? 3.841 -7.713 4.882 1.00 94.19 110 ALA A O 1
ATOM 866 N N . PRO A 1 111 ? 4.420 -9.888 4.900 1.00 95.12 111 PRO A N 1
ATOM 867 C CA . PRO A 1 111 ? 4.086 -10.069 6.310 1.00 95.12 111 PRO A CA 1
ATOM 868 C C . PRO A 1 111 ? 4.792 -9.103 7.267 1.00 95.12 111 PRO A C 1
ATOM 870 O O . PRO A 1 111 ? 4.286 -8.904 8.368 1.00 95.12 111 PRO A O 1
ATOM 873 N N . ILE A 1 112 ? 5.900 -8.464 6.861 1.00 94.31 112 ILE A N 1
ATOM 874 C CA . ILE A 1 112 ? 6.554 -7.405 7.639 1.00 94.31 112 ILE A CA 1
ATOM 875 C C . ILE A 1 112 ? 5.621 -6.231 7.968 1.00 94.31 112 ILE A C 1
ATOM 877 O O . ILE A 1 112 ? 5.806 -5.602 9.002 1.00 94.31 112 ILE A O 1
ATOM 881 N N . ALA A 1 113 ? 4.565 -5.997 7.180 1.00 95.31 113 ALA A N 1
ATOM 882 C CA . ALA A 1 113 ? 3.530 -5.006 7.482 1.00 95.31 113 ALA A CA 1
ATOM 883 C C . ALA A 1 113 ? 2.937 -5.171 8.890 1.00 95.31 113 ALA A C 1
ATOM 885 O O . ALA A 1 113 ? 2.591 -4.189 9.540 1.00 95.31 113 ALA A O 1
ATOM 886 N N . LEU A 1 114 ? 2.879 -6.399 9.415 1.00 94.75 114 LEU A N 1
ATOM 887 C CA . LEU A 1 114 ? 2.348 -6.660 10.752 1.00 94.75 114 LEU A CA 1
ATOM 888 C C . LEU A 1 114 ? 3.213 -6.076 11.880 1.00 94.75 114 LEU A C 1
ATOM 890 O O . LEU A 1 114 ? 2.704 -5.922 12.989 1.00 94.75 114 LEU A O 1
ATOM 894 N N . THR A 1 115 ? 4.478 -5.703 11.639 1.00 93.38 115 THR A N 1
ATOM 895 C CA . THR A 1 115 ? 5.274 -4.970 12.646 1.00 93.38 115 THR A CA 1
ATOM 896 C C . THR A 1 115 ? 4.736 -3.562 12.888 1.00 93.38 115 THR A C 1
ATOM 898 O O . THR A 1 115 ? 4.932 -3.006 13.973 1.00 93.38 115 THR A O 1
ATOM 901 N N . SER A 1 116 ? 4.019 -3.017 11.905 1.00 96.62 116 SER A N 1
ATOM 902 C CA . SER A 1 116 ? 3.367 -1.714 11.961 1.00 96.62 116 SER A CA 1
ATOM 903 C C . SER A 1 116 ? 2.027 -1.749 12.686 1.00 96.62 116 SER A C 1
ATOM 905 O O . SER A 1 116 ? 1.543 -0.705 13.098 1.00 96.62 116 SER A O 1
ATOM 907 N N . ALA A 1 117 ? 1.460 -2.931 12.949 1.00 96.25 117 ALA A N 1
ATOM 908 C CA . ALA A 1 117 ? 0.177 -3.077 13.640 1.00 96.25 117 ALA A CA 1
ATOM 909 C C . ALA A 1 117 ? 0.181 -2.573 15.097 1.00 96.25 117 ALA A C 1
ATOM 911 O O . ALA A 1 117 ? -0.880 -2.480 15.709 1.00 96.25 117 ALA A O 1
ATOM 912 N N . ARG A 1 118 ? 1.346 -2.233 15.661 1.00 95.50 118 ARG A N 1
ATOM 913 C CA . ARG A 1 118 ? 1.422 -1.512 16.938 1.00 95.50 118 ARG A CA 1
ATOM 914 C C . ARG A 1 118 ? 0.941 -0.067 16.832 1.00 95.50 118 ARG A C 1
ATOM 916 O O . ARG A 1 118 ? 0.648 0.520 17.859 1.00 95.50 118 ARG A O 1
ATOM 923 N N . TYR A 1 119 ? 0.910 0.515 15.636 1.00 97.75 119 TYR A N 1
ATOM 924 C CA . TYR A 1 119 ? 0.549 1.911 15.428 1.00 97.75 119 TYR A CA 1
ATOM 925 C C . TYR A 1 119 ? -0.945 2.084 15.154 1.00 97.75 119 TYR A C 1
ATOM 927 O O . TYR A 1 119 ? -1.566 1.250 14.494 1.00 97.75 119 TYR A O 1
ATOM 935 N N . ARG A 1 120 ? -1.485 3.203 15.633 1.00 97.25 120 ARG A N 1
ATOM 936 C CA . ARG A 1 120 ? -2.768 3.793 15.234 1.00 97.25 120 ARG A CA 1
ATOM 937 C C . ARG A 1 120 ? -2.537 5.256 14.903 1.00 97.25 120 ARG A C 1
ATOM 939 O O . ARG A 1 120 ? -1.672 5.883 15.518 1.00 97.25 120 ARG A O 1
ATOM 946 N N . VAL A 1 121 ? -3.301 5.789 13.961 1.00 97.81 121 VAL A N 1
ATOM 947 C CA . VAL A 1 121 ? -3.204 7.196 13.557 1.00 97.81 121 VAL A CA 1
ATOM 948 C C . VAL A 1 121 ? -4.554 7.862 13.799 1.00 97.81 121 VAL A C 1
ATOM 950 O O . VAL A 1 121 ? -5.559 7.362 13.312 1.00 97.81 121 VAL A O 1
ATOM 953 N N . GLY A 1 122 ? -4.599 8.947 14.571 1.00 94.50 122 GLY A N 1
ATOM 954 C CA . GLY A 1 122 ? -5.811 9.745 14.806 1.00 94.50 122 GLY A CA 1
ATOM 955 C C . GLY A 1 122 ? -6.246 10.542 13.573 1.00 94.50 122 GLY A C 1
ATOM 956 O O . GLY A 1 122 ? -5.575 10.507 12.538 1.00 94.50 122 GLY A O 1
ATOM 957 N N . ASP A 1 123 ? -7.362 11.260 13.672 1.00 89.75 123 ASP A N 1
ATOM 958 C CA . ASP A 1 123 ? -7.906 12.065 12.566 1.00 89.75 123 ASP A CA 1
ATOM 959 C C . ASP A 1 123 ? -7.001 13.257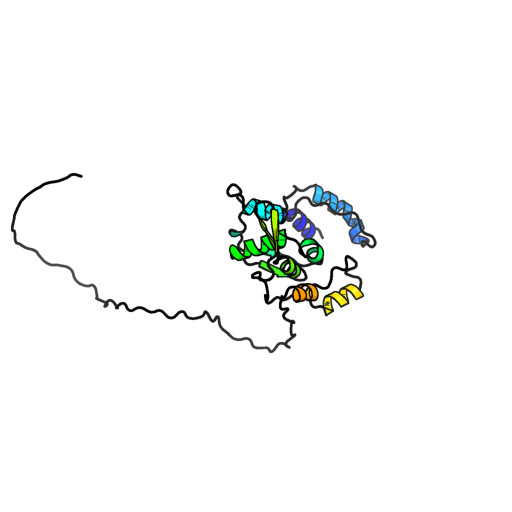 12.238 1.00 89.75 123 ASP A C 1
ATOM 961 O O . ASP A 1 123 ? -6.792 13.601 11.081 1.00 89.75 123 ASP A O 1
ATOM 965 N N . GLU A 1 124 ? -6.365 13.819 13.259 1.00 90.12 124 GLU A N 1
ATOM 966 C CA . GLU A 1 124 ? -5.379 14.891 13.175 1.00 90.12 124 GLU A CA 1
ATOM 967 C C . GLU A 1 124 ? -3.948 14.396 12.874 1.00 90.12 124 GLU A C 1
ATOM 969 O O . GLU A 1 124 ? -2.986 15.156 12.968 1.00 90.12 124 GLU A O 1
ATOM 974 N N . GLY A 1 125 ? -3.783 13.110 12.543 1.00 92.19 125 GLY A N 1
ATOM 975 C CA . GLY A 1 125 ? -2.481 12.504 12.249 1.00 92.19 125 GLY A CA 1
ATOM 976 C C . GLY A 1 125 ? -1.660 12.100 13.480 1.00 92.19 125 GLY A C 1
ATOM 977 O O . GLY A 1 125 ? -0.525 11.642 13.332 1.00 92.19 125 GLY A O 1
ATOM 978 N N . THR A 1 126 ? -2.204 12.222 14.697 1.00 96.31 126 THR A N 1
ATOM 979 C CA . THR A 1 126 ? -1.509 11.808 15.927 1.00 96.31 126 THR A CA 1
ATOM 980 C C . THR A 1 126 ? -1.234 10.309 15.913 1.00 96.31 126 THR A C 1
ATOM 982 O O . THR A 1 126 ? -2.153 9.493 15.848 1.00 96.31 126 THR A O 1
ATOM 985 N N . VAL A 1 127 ? 0.035 9.924 16.035 1.00 97.62 127 VAL A N 1
ATOM 986 C CA . VAL A 1 127 ? 0.431 8.514 16.088 1.00 97.62 127 VAL A CA 1
ATOM 987 C C . VAL A 1 127 ? 0.439 8.023 17.532 1.00 97.62 127 VAL A C 1
ATOM 989 O O . VAL A 1 127 ? 1.150 8.564 18.378 1.00 97.62 127 VAL A O 1
ATOM 992 N N . THR A 1 128 ? -0.295 6.947 17.805 1.00 97.19 128 THR A N 1
ATOM 993 C CA . THR A 1 128 ? -0.262 6.238 19.092 1.00 97.19 128 THR A CA 1
ATOM 994 C C . THR A 1 128 ? 0.226 4.804 18.918 1.00 97.19 128 THR A C 1
ATOM 996 O O . THR A 1 128 ? 0.194 4.244 17.819 1.00 97.19 128 THR A O 1
ATOM 999 N N . THR A 1 129 ? 0.718 4.208 20.005 1.00 96.38 129 THR A N 1
ATOM 1000 C CA . THR A 1 129 ? 1.226 2.832 20.014 1.00 96.38 129 THR A CA 1
ATOM 1001 C C . THR A 1 129 ? 0.475 1.958 21.009 1.00 96.38 129 THR A C 1
ATOM 1003 O O . THR A 1 129 ? 0.382 2.310 22.183 1.00 96.38 129 THR A O 1
ATOM 1006 N N . ASP A 1 130 ? 0.035 0.782 20.567 1.00 91.69 130 ASP A N 1
ATOM 1007 C CA . ASP A 1 130 ? -0.552 -0.267 21.398 1.00 91.69 130 ASP A CA 1
ATOM 1008 C C . ASP A 1 130 ? 0.205 -1.592 21.225 1.00 91.69 130 ASP A C 1
ATOM 1010 O O . ASP A 1 130 ? 0.093 -2.286 20.216 1.00 91.69 130 ASP A O 1
ATOM 1014 N N . GLU A 1 131 ? 0.946 -1.990 22.259 1.00 88.44 131 GLU A N 1
ATOM 1015 C CA . GLU A 1 131 ? 1.687 -3.258 22.308 1.00 88.44 131 GLU A CA 1
ATOM 1016 C C . GLU A 1 131 ? 0.785 -4.491 22.522 1.00 88.44 131 GLU A C 1
ATOM 1018 O O . GLU A 1 131 ? 1.267 -5.632 22.528 1.00 88.44 131 GLU A O 1
ATOM 1023 N N . ARG A 1 132 ? -0.522 -4.299 22.741 1.00 90.38 132 ARG A N 1
ATOM 1024 C CA . ARG A 1 132 ? -1.543 -5.353 22.872 1.00 90.38 132 ARG A CA 1
ATOM 1025 C C . ARG A 1 132 ? -2.507 -5.389 21.682 1.00 90.38 132 ARG A C 1
ATOM 1027 O O . ARG A 1 132 ? -3.565 -6.009 21.778 1.00 90.38 132 ARG A O 1
ATOM 1034 N N . HIS A 1 133 ? -2.096 -4.808 20.557 1.00 92.44 133 HIS A N 1
ATOM 1035 C CA . HIS A 1 133 ? -2.853 -4.788 19.313 1.00 92.44 133 HIS A CA 1
ATOM 1036 C C . HIS A 1 133 ? -3.348 -6.181 18.873 1.00 92.44 133 HIS A C 1
ATOM 1038 O O . HIS A 1 133 ? -2.728 -7.219 19.122 1.00 92.44 133 HIS A O 1
ATOM 1044 N N . ALA A 1 134 ? -4.451 -6.206 18.124 1.00 90.81 134 ALA A N 1
ATOM 1045 C CA . ALA A 1 134 ? -5.173 -7.434 17.787 1.00 90.81 134 ALA A CA 1
ATOM 1046 C C . ALA A 1 134 ? -4.430 -8.424 16.864 1.00 90.81 134 ALA A C 1
ATOM 1048 O O . ALA A 1 134 ? -4.877 -9.556 16.688 1.00 90.81 134 ALA A O 1
ATOM 1049 N N . PHE A 1 135 ? -3.312 -8.007 16.270 1.00 91.19 135 PHE A N 1
ATOM 1050 C CA . PHE A 1 135 ? -2.464 -8.862 15.432 1.00 91.19 135 PHE A CA 1
ATOM 1051 C C . PHE A 1 135 ? -1.363 -9.575 16.229 1.00 91.19 135 PHE A C 1
ATOM 1053 O O . PHE A 1 135 ? -0.649 -10.421 15.684 1.00 91.19 135 PHE A O 1
ATOM 1060 N N . LYS A 1 136 ? -1.210 -9.267 17.521 1.00 89.81 136 LYS A N 1
ATOM 1061 C CA . LYS A 1 136 ? -0.244 -9.939 18.387 1.00 89.81 136 LYS A CA 1
ATOM 1062 C C . LYS A 1 136 ? -0.565 -11.428 18.492 1.00 89.81 136 LYS A C 1
ATOM 1064 O O . LYS A 1 136 ? -1.707 -11.819 18.720 1.00 89.81 136 LYS A O 1
ATOM 1069 N N . GLY A 1 137 ? 0.448 -12.274 18.318 1.00 85.88 137 GLY A N 1
ATOM 1070 C CA . GLY A 1 137 ? 0.271 -13.727 18.308 1.00 85.88 137 GLY A CA 1
ATOM 1071 C C . GLY A 1 137 ? -0.405 -14.278 17.048 1.00 85.88 137 GLY A C 1
ATOM 1072 O O . GLY A 1 137 ? -0.731 -15.466 17.018 1.00 85.88 137 GLY A O 1
ATOM 1073 N N . ALA A 1 138 ? -0.601 -13.464 16.001 1.00 85.69 138 ALA A N 1
ATOM 1074 C CA . ALA A 1 138 ? -1.107 -13.954 14.725 1.00 85.69 138 ALA A CA 1
ATOM 1075 C C . ALA A 1 138 ? -0.201 -15.066 14.170 1.00 85.69 138 ALA A C 1
ATOM 1077 O O . ALA A 1 138 ? 1.031 -14.981 14.198 1.00 85.69 138 ALA A O 1
ATOM 1078 N N . ASN A 1 139 ? -0.841 -16.119 13.660 1.00 87.44 139 ASN A N 1
ATOM 1079 C CA . ASN A 1 139 ? -0.165 -17.233 13.013 1.00 87.44 139 ASN A CA 1
ATOM 1080 C C . ASN A 1 139 ? 0.053 -16.904 11.543 1.00 87.44 139 ASN A C 1
ATOM 1082 O O . ASN A 1 139 ? -0.913 -16.835 10.785 1.00 87.44 139 ASN A O 1
ATOM 1086 N N . ILE A 1 140 ? 1.311 -16.763 11.143 1.00 86.25 140 ILE A N 1
ATOM 1087 C CA . ILE A 1 140 ? 1.667 -16.364 9.783 1.00 86.25 140 ILE A CA 1
ATOM 1088 C C . ILE A 1 140 ? 2.706 -17.300 9.173 1.00 86.25 140 ILE A C 1
ATOM 1090 O O . ILE A 1 140 ? 3.483 -17.962 9.868 1.00 86.25 140 ILE A O 1
ATOM 1094 N N . THR A 1 141 ? 2.722 -17.334 7.846 1.00 84.38 141 THR A N 1
ATOM 1095 C CA . THR A 1 141 ? 3.799 -17.923 7.052 1.00 84.38 141 THR A CA 1
ATOM 1096 C C . THR A 1 141 ? 4.483 -16.794 6.293 1.00 84.38 141 THR A C 1
ATOM 1098 O O . THR A 1 141 ? 3.819 -15.918 5.750 1.00 84.38 141 THR A O 1
ATOM 1101 N N . THR A 1 142 ? 5.811 -16.794 6.291 1.00 83.25 142 THR A N 1
ATOM 1102 C CA . THR A 1 142 ? 6.650 -15.773 5.650 1.00 83.25 142 THR A CA 1
ATOM 1103 C C . THR A 1 142 ? 7.856 -16.449 4.996 1.00 83.25 142 THR A C 1
ATOM 1105 O O . THR A 1 142 ? 8.006 -17.674 5.091 1.00 83.25 142 THR A O 1
ATOM 1108 N N . VAL A 1 143 ? 8.699 -15.681 4.306 1.00 79.25 143 VAL A N 1
ATOM 1109 C CA . VAL A 1 143 ? 9.956 -16.196 3.751 1.00 79.25 143 VAL A CA 1
ATOM 1110 C C . VAL A 1 143 ? 10.821 -16.849 4.838 1.00 79.25 143 VAL A C 1
ATOM 1112 O O . VAL A 1 143 ? 11.027 -16.270 5.908 1.00 79.25 143 VAL A O 1
ATOM 1115 N N . PRO A 1 144 ? 11.336 -18.070 4.600 1.00 75.94 144 PRO A N 1
ATOM 1116 C CA . PRO A 1 144 ? 12.147 -18.765 5.584 1.00 75.94 144 PRO A CA 1
ATOM 1117 C C . PRO A 1 144 ? 13.547 -18.159 5.660 1.00 75.94 144 PRO A C 1
ATOM 1119 O O . PRO A 1 144 ? 14.164 -17.863 4.637 1.00 75.94 144 PRO A O 1
ATOM 1122 N N . ARG A 1 145 ? 14.110 -18.131 6.873 1.00 68.12 145 ARG A N 1
ATOM 1123 C CA . ARG A 1 145 ? 15.439 -17.553 7.128 1.00 68.12 145 ARG A CA 1
ATOM 1124 C C . ARG A 1 145 ? 16.582 -18.077 6.279 1.00 68.12 145 ARG A C 1
ATOM 1126 O O . ARG A 1 145 ? 17.511 -17.361 5.922 1.00 68.12 145 ARG A O 1
ATOM 1133 N N . TYR A 1 146 ? 16.504 -19.357 5.973 1.00 65.75 146 TYR A N 1
ATOM 1134 C CA . TYR A 1 146 ? 17.481 -20.013 5.129 1.00 65.75 146 TYR A CA 1
ATOM 1135 C C . TYR A 1 146 ? 17.422 -19.518 3.675 1.00 65.75 146 TYR A C 1
ATOM 1137 O O . TYR A 1 146 ? 18.466 -19.321 3.065 1.00 65.75 146 TYR A O 1
ATOM 1145 N N . GLY A 1 147 ? 16.219 -19.273 3.143 1.00 61.56 147 GLY A N 1
ATOM 1146 C CA . GLY A 1 147 ? 16.037 -18.839 1.756 1.00 61.56 147 GLY A CA 1
ATOM 1147 C C . GLY A 1 147 ? 16.598 -17.441 1.501 1.00 61.56 147 GLY A C 1
ATOM 1148 O O . GLY A 1 147 ? 17.296 -17.240 0.516 1.00 61.56 147 GLY A O 1
ATOM 1149 N N . GLU A 1 148 ? 16.371 -16.501 2.419 1.00 65.44 148 GLU A N 1
ATOM 1150 C CA . GLU A 1 148 ? 16.896 -15.133 2.298 1.00 65.44 148 GLU A CA 1
ATOM 1151 C C . GLU A 1 148 ? 18.422 -15.093 2.416 1.00 65.44 148 GLU A C 1
ATOM 1153 O O . GLU A 1 148 ? 19.095 -14.477 1.595 1.00 65.44 148 GLU A O 1
ATOM 1158 N N . ARG A 1 149 ? 18.994 -15.825 3.383 1.00 60.09 149 ARG A N 1
ATOM 1159 C CA . ARG A 1 149 ? 20.454 -15.937 3.523 1.00 60.09 149 ARG A CA 1
ATOM 1160 C C . ARG A 1 149 ? 21.115 -16.516 2.277 1.00 60.09 149 ARG A C 1
ATOM 1162 O O . ARG A 1 149 ? 22.120 -15.975 1.837 1.00 60.09 149 ARG A O 1
ATOM 1169 N N . MET A 1 150 ? 20.526 -17.554 1.685 1.00 56.53 150 MET A N 1
ATOM 1170 C CA . MET A 1 150 ? 21.030 -18.133 0.441 1.00 56.53 150 MET A CA 1
ATOM 1171 C C . MET A 1 150 ? 20.995 -17.110 -0.706 1.00 56.53 150 MET A C 1
ATOM 1173 O O . MET A 1 150 ? 21.976 -16.977 -1.424 1.00 56.53 150 MET A O 1
ATOM 1177 N N . MET A 1 151 ? 19.912 -16.337 -0.849 1.00 59.12 151 MET A N 1
ATOM 1178 C CA . MET A 1 151 ? 19.800 -15.309 -1.897 1.00 59.12 151 MET A CA 1
ATOM 1179 C C . MET A 1 151 ? 20.760 -14.124 -1.703 1.00 59.12 151 MET A C 1
ATOM 1181 O O . MET A 1 151 ? 21.219 -13.533 -2.686 1.00 59.12 151 MET A O 1
ATOM 1185 N N . LEU A 1 152 ? 21.070 -13.777 -0.450 1.00 57.91 152 LEU A N 1
ATOM 1186 C CA . LEU A 1 152 ? 22.089 -12.784 -0.099 1.00 57.91 152 LEU A CA 1
ATOM 1187 C C . LEU A 1 152 ? 23.496 -13.287 -0.444 1.00 57.91 152 LEU A C 1
ATOM 1189 O O . LEU A 1 152 ? 24.286 -12.542 -1.022 1.00 57.91 152 LEU A O 1
ATOM 1193 N N . GLU A 1 153 ? 23.790 -14.550 -0.129 1.00 56.53 153 GLU A N 1
ATOM 1194 C CA . GLU A 1 153 ? 25.071 -15.204 -0.424 1.00 56.53 153 GLU A CA 1
ATOM 1195 C C . GLU A 1 153 ? 25.294 -15.370 -1.938 1.00 56.53 153 GLU A C 1
ATOM 1197 O O . GLU A 1 153 ? 26.414 -15.199 -2.412 1.00 56.53 153 GLU A O 1
ATOM 1202 N N . THR A 1 154 ? 24.234 -15.596 -2.723 1.00 50.19 154 THR A N 1
ATOM 1203 C CA . THR A 1 154 ? 24.303 -15.663 -4.195 1.00 50.19 154 THR A CA 1
ATOM 1204 C C . THR A 1 154 ? 24.209 -14.295 -4.887 1.00 50.19 154 THR A C 1
ATOM 1206 O O . THR A 1 154 ? 24.148 -14.238 -6.112 1.00 50.19 154 THR A O 1
ATOM 1209 N N . GLY A 1 155 ? 24.175 -13.184 -4.138 1.00 44.72 155 GLY A N 1
ATOM 1210 C CA . GLY A 1 155 ? 24.269 -11.823 -4.684 1.00 44.72 155 GLY A CA 1
ATOM 1211 C C . GLY A 1 155 ? 22.995 -11.245 -5.319 1.00 44.72 155 GLY A C 1
ATOM 1212 O O . GLY A 1 155 ? 23.057 -10.169 -5.908 1.00 44.72 155 GLY A O 1
ATOM 1213 N N . VAL A 1 156 ? 21.837 -11.899 -5.176 1.00 48.91 156 VAL A N 1
ATOM 1214 C CA . VAL A 1 156 ? 20.564 -11.472 -5.803 1.00 48.91 156 VAL A CA 1
ATOM 1215 C C . VAL A 1 156 ? 19.910 -10.303 -5.051 1.00 48.91 156 VAL A C 1
ATOM 1217 O O . VAL A 1 156 ? 19.055 -9.609 -5.588 1.00 48.91 156 VAL A O 1
ATOM 1220 N N . SER A 1 157 ? 20.294 -10.065 -3.795 1.00 47.34 157 SER A N 1
ATOM 1221 C CA . SER A 1 157 ? 19.696 -9.036 -2.929 1.00 47.34 157 SER A CA 1
ATOM 1222 C C . SER A 1 157 ? 20.772 -8.127 -2.322 1.00 47.34 157 SER A C 1
ATOM 1224 O O . SER A 1 157 ? 21.021 -8.145 -1.123 1.00 47.34 157 SER A O 1
ATOM 1226 N N . GLN A 1 158 ? 21.471 -7.339 -3.144 1.00 44.28 158 GLN A N 1
ATOM 1227 C CA . GLN A 1 158 ? 22.376 -6.298 -2.637 1.00 44.28 158 GLN A CA 1
ATOM 1228 C C . GLN A 1 158 ? 21.616 -4.973 -2.468 1.00 44.28 158 GLN A C 1
ATOM 1230 O O . GLN A 1 158 ? 21.564 -4.158 -3.381 1.00 44.28 158 GLN A O 1
ATOM 1235 N N . GLY A 1 159 ? 21.012 -4.757 -1.294 1.00 41.50 159 GLY A N 1
ATOM 1236 C CA . GLY A 1 159 ? 20.368 -3.485 -0.942 1.00 41.50 159 GLY A CA 1
ATOM 1237 C C . GLY A 1 159 ? 19.696 -3.504 0.436 1.00 41.50 159 GLY A C 1
ATOM 1238 O O . GLY A 1 159 ? 18.942 -4.419 0.729 1.00 41.50 159 GLY A O 1
ATOM 1239 N N . ALA A 1 160 ? 20.010 -2.496 1.263 1.00 42.88 160 ALA A N 1
ATOM 1240 C CA . ALA A 1 160 ? 19.503 -2.199 2.615 1.00 42.88 160 ALA A CA 1
ATOM 1241 C C . ALA A 1 160 ? 19.375 -3.387 3.599 1.00 42.88 160 ALA A C 1
ATOM 1243 O O . ALA A 1 160 ? 18.377 -4.098 3.639 1.00 42.88 160 ALA A O 1
ATOM 1244 N N . ARG A 1 161 ? 20.353 -3.515 4.511 1.00 50.91 161 ARG A N 1
ATOM 1245 C CA . ARG A 1 161 ? 20.312 -4.432 5.668 1.00 50.91 161 ARG A CA 1
ATOM 1246 C C . ARG A 1 161 ? 19.292 -3.961 6.718 1.00 50.91 161 ARG A C 1
ATOM 1248 O O . ARG A 1 161 ? 19.672 -3.518 7.799 1.00 50.91 161 ARG A O 1
ATOM 1255 N N . ARG A 1 162 ? 17.997 -4.031 6.421 1.00 56.03 162 ARG A N 1
ATOM 1256 C CA . ARG A 1 162 ? 16.948 -4.005 7.451 1.00 56.03 162 ARG A CA 1
ATOM 1257 C C . ARG A 1 162 ? 16.692 -5.463 7.813 1.00 56.03 162 ARG A C 1
ATOM 1259 O O . ARG A 1 162 ? 16.557 -6.279 6.916 1.00 56.03 162 ARG A O 1
ATOM 1266 N N . GLY A 1 163 ? 16.800 -5.804 9.097 1.00 55.62 163 GLY A N 1
ATOM 1267 C CA . GLY A 1 163 ? 16.929 -7.188 9.570 1.00 55.62 163 GLY A CA 1
ATOM 1268 C C . GLY A 1 163 ? 15.907 -8.187 9.005 1.00 55.62 163 GLY A C 1
ATOM 1269 O O . GLY A 1 163 ? 14.873 -7.827 8.459 1.00 55.62 163 GLY A O 1
ATOM 1270 N N . HIS A 1 164 ? 16.195 -9.471 9.188 1.00 65.00 164 HIS A N 1
ATOM 1271 C CA . HIS A 1 164 ? 15.425 -10.569 8.609 1.00 65.00 164 HIS A CA 1
ATOM 1272 C C . HIS A 1 164 ? 13.923 -10.533 9.006 1.00 65.00 164 HIS A C 1
ATOM 1274 O O . HIS A 1 164 ? 13.632 -10.437 10.204 1.00 65.00 164 HIS A O 1
ATOM 1280 N N . PRO A 1 165 ? 12.950 -10.697 8.084 1.00 67.81 165 PRO A N 1
ATOM 1281 C CA . PRO A 1 165 ? 11.523 -10.520 8.368 1.00 67.81 165 PRO A CA 1
ATOM 1282 C C . PRO A 1 165 ? 10.995 -11.417 9.499 1.00 67.81 165 PRO A C 1
ATOM 1284 O O . PRO A 1 165 ? 10.398 -10.881 10.433 1.00 67.81 165 PRO A O 1
ATOM 1287 N N . PRO A 1 166 ? 11.255 -12.744 9.523 1.00 66.31 166 PRO A N 1
ATOM 1288 C CA . PRO A 1 166 ? 11.010 -13.580 10.697 1.00 66.31 166 PRO A CA 1
ATOM 1289 C C . PRO A 1 166 ? 11.524 -13.040 12.035 1.00 66.31 166 PRO A C 1
ATOM 1291 O O . PRO A 1 166 ? 10.823 -13.156 13.039 1.00 66.31 166 PRO A O 1
ATOM 1294 N N . ASP A 1 167 ? 12.723 -12.455 12.075 1.00 73.25 167 ASP A N 1
ATOM 1295 C CA . ASP A 1 167 ? 13.317 -11.966 13.323 1.00 73.25 167 ASP A CA 1
ATOM 1296 C C . ASP A 1 167 ? 12.589 -10.703 13.799 1.00 73.25 167 ASP A C 1
ATOM 1298 O O . ASP A 1 167 ? 12.265 -10.575 14.983 1.00 73.25 167 ASP A O 1
ATOM 1302 N N . LEU A 1 168 ? 12.269 -9.798 12.870 1.00 72.12 168 LEU A N 1
ATOM 1303 C CA . LEU A 1 168 ? 11.499 -8.585 13.149 1.00 72.12 168 LEU A CA 1
ATOM 1304 C C . LEU A 1 168 ? 10.073 -8.920 13.610 1.00 72.12 168 LEU A C 1
ATOM 1306 O O . LEU A 1 168 ? 9.599 -8.372 14.603 1.00 72.12 168 LEU A O 1
ATOM 1310 N N . LEU A 1 169 ? 9.421 -9.887 12.966 1.00 71.56 169 LEU A N 1
ATOM 1311 C CA . LEU A 1 169 ? 8.076 -10.339 13.324 1.00 71.56 169 LEU A CA 1
ATOM 1312 C C . LEU A 1 169 ? 8.035 -11.030 14.694 1.00 71.56 169 LEU A C 1
ATOM 1314 O O . LEU A 1 169 ? 7.138 -10.758 15.494 1.00 71.56 169 LEU A O 1
ATOM 1318 N N . ARG A 1 170 ? 9.032 -11.865 15.017 1.00 71.38 170 ARG A N 1
ATOM 1319 C CA . ARG A 1 170 ? 9.157 -12.493 16.346 1.00 71.38 170 ARG A CA 1
ATOM 1320 C C . ARG A 1 170 ? 9.371 -11.468 17.451 1.00 71.38 170 ARG A C 1
ATOM 1322 O O . ARG A 1 170 ? 8.733 -11.577 18.495 1.00 71.38 170 ARG A O 1
ATOM 1329 N N . ARG A 1 171 ? 10.220 -10.458 17.223 1.00 74.12 171 ARG A N 1
ATOM 1330 C CA . ARG A 1 171 ? 10.413 -9.342 18.172 1.00 74.12 171 ARG A CA 1
ATOM 1331 C C . ARG A 1 171 ? 9.107 -8.599 18.461 1.00 74.12 171 ARG A C 1
ATOM 1333 O O . ARG A 1 171 ? 8.954 -8.060 19.549 1.00 74.12 171 ARG A O 1
ATOM 1340 N N . ARG A 1 172 ? 8.159 -8.613 17.519 1.00 75.56 172 ARG A N 1
ATOM 1341 C CA . ARG A 1 172 ? 6.816 -8.026 17.653 1.00 75.56 172 ARG A CA 1
ATOM 1342 C C . ARG A 1 172 ? 5.738 -9.035 18.075 1.00 75.56 172 ARG A C 1
ATOM 1344 O O . ARG A 1 172 ? 4.551 -8.738 18.025 1.00 75.56 172 ARG A O 1
ATOM 1351 N N . GLY A 1 173 ? 6.128 -10.232 18.516 1.00 60.66 173 GLY A N 1
ATOM 1352 C CA . GLY A 1 173 ? 5.210 -11.220 19.087 1.00 60.66 173 GLY A CA 1
ATOM 1353 C C . GLY A 1 173 ? 4.365 -12.000 18.074 1.00 60.66 173 GLY A C 1
ATOM 1354 O O . GLY A 1 173 ? 3.404 -12.653 18.482 1.00 60.66 173 GLY A O 1
ATOM 1355 N N . ALA A 1 174 ? 4.692 -11.968 16.778 1.00 66.94 174 ALA A N 1
ATOM 1356 C CA . ALA A 1 174 ? 4.068 -12.846 15.788 1.00 66.94 174 ALA A CA 1
ATOM 1357 C C . ALA A 1 174 ? 4.632 -14.276 15.875 1.00 66.94 174 ALA A C 1
ATOM 1359 O O . ALA A 1 174 ? 5.814 -14.481 16.172 1.00 66.94 174 ALA A O 1
ATOM 1360 N N . GLN A 1 175 ? 3.794 -15.278 15.586 1.00 60.19 175 GLN A N 1
ATOM 1361 C CA . GLN A 1 175 ? 4.205 -16.682 15.564 1.00 60.19 175 GLN A CA 1
ATOM 1362 C C . GLN A 1 175 ? 4.364 -17.169 14.123 1.00 60.19 175 GLN A C 1
ATOM 1364 O O . GLN A 1 175 ? 3.398 -17.346 13.378 1.00 60.19 175 GLN A O 1
ATOM 1369 N N . GLU A 1 176 ? 5.613 -17.413 13.733 1.00 60.09 176 GLU A N 1
ATOM 1370 C CA . GLU A 1 176 ? 5.946 -18.005 12.443 1.00 60.09 176 GLU A CA 1
ATOM 1371 C C . GLU A 1 176 ? 5.664 -19.514 12.457 1.00 60.09 176 GLU A C 1
ATOM 1373 O O . GLU A 1 176 ? 6.222 -20.267 13.265 1.00 60.09 176 GLU A O 1
ATOM 1378 N N . ARG A 1 177 ? 4.859 -19.992 11.503 1.00 56.34 177 ARG A N 1
ATOM 1379 C CA . ARG A 1 177 ? 4.770 -21.427 11.221 1.00 56.34 177 ARG A CA 1
ATOM 1380 C C . ARG A 1 177 ? 5.890 -21.836 10.273 1.00 56.34 177 ARG A C 1
ATOM 1382 O O . ARG A 1 177 ? 5.901 -21.459 9.105 1.00 56.34 177 ARG A O 1
ATOM 1389 N N . ARG A 1 178 ? 6.790 -22.696 10.758 1.00 52.91 178 ARG A N 1
ATOM 1390 C CA . ARG A 1 178 ? 7.754 -23.399 9.902 1.00 52.91 178 ARG A CA 1
ATOM 1391 C C . ARG A 1 178 ? 6.992 -24.281 8.913 1.00 52.91 178 ARG A C 1
ATOM 1393 O O . ARG A 1 178 ? 6.227 -25.152 9.335 1.00 52.91 178 ARG A O 1
ATOM 1400 N N . ILE A 1 179 ? 7.250 -24.115 7.618 1.00 48.69 179 ILE A N 1
ATOM 1401 C CA . ILE A 1 179 ? 6.806 -25.071 6.601 1.00 48.69 179 ILE A CA 1
ATOM 1402 C C . ILE A 1 179 ? 7.562 -26.381 6.860 1.00 48.69 179 ILE A C 1
ATOM 1404 O O . ILE A 1 179 ? 8.728 -26.530 6.495 1.00 48.69 179 ILE A O 1
ATOM 1408 N N . ARG A 1 180 ? 6.928 -27.337 7.546 1.00 37.25 180 ARG A N 1
ATOM 1409 C CA . ARG A 1 180 ? 7.428 -28.714 7.578 1.00 37.25 180 ARG A CA 1
ATOM 1410 C C . ARG A 1 180 ? 7.131 -29.305 6.204 1.00 37.25 180 ARG A C 1
ATOM 1412 O O . ARG A 1 180 ? 5.961 -29.492 5.879 1.00 37.25 180 ARG A O 1
ATOM 1419 N N . ARG A 1 181 ? 8.164 -29.606 5.410 1.00 37.16 181 ARG A N 1
ATOM 1420 C CA . ARG A 1 181 ? 8.014 -30.510 4.262 1.00 37.16 181 ARG A CA 1
ATOM 1421 C C . ARG A 1 181 ? 7.560 -31.857 4.826 1.00 37.16 181 ARG A C 1
ATOM 1423 O O . ARG A 1 181 ? 8.375 -32.605 5.354 1.00 37.16 181 ARG A O 1
ATOM 1430 N N . ARG A 1 182 ? 6.256 -32.133 4.814 1.00 32.25 182 ARG A N 1
ATOM 1431 C CA . ARG A 1 182 ? 5.781 -33.507 4.972 1.00 32.25 182 ARG A CA 1
ATOM 1432 C C . ARG A 1 182 ? 6.003 -34.186 3.618 1.00 32.25 182 ARG A C 1
ATOM 1434 O O . ARG A 1 182 ? 5.570 -33.605 2.622 1.00 32.25 182 ARG A O 1
ATOM 1441 N N . PRO A 1 183 ? 6.685 -35.341 3.541 1.00 31.69 183 PRO A N 1
ATOM 1442 C CA . PRO A 1 183 ? 6.644 -36.138 2.324 1.00 31.69 183 PRO A CA 1
ATOM 1443 C C . PRO A 1 183 ? 5.177 -36.458 2.040 1.00 31.69 183 PRO A C 1
ATOM 1445 O O . PRO A 1 183 ? 4.427 -36.780 2.962 1.00 31.69 183 PRO A O 1
ATOM 1448 N N . HIS A 1 184 ? 4.766 -36.259 0.793 1.00 28.67 184 HIS A N 1
ATOM 1449 C CA . HIS A 1 184 ? 3.406 -36.486 0.321 1.00 28.67 184 HIS A CA 1
ATOM 1450 C C . HIS A 1 184 ? 3.020 -37.949 0.586 1.00 28.67 184 HIS A C 1
ATOM 1452 O O . HIS A 1 184 ? 3.674 -38.833 0.036 1.00 28.67 184 HIS A O 1
ATOM 1458 N N . PRO A 1 185 ? 1.966 -38.249 1.362 1.00 34.59 185 PRO A N 1
ATOM 1459 C CA . PRO A 1 185 ? 1.261 -39.503 1.202 1.00 34.59 185 PRO A CA 1
ATOM 1460 C C . PRO A 1 185 ? 0.160 -39.249 0.174 1.00 34.59 185 PRO A C 1
ATOM 1462 O O . PRO A 1 185 ? -0.669 -38.345 0.332 1.00 34.59 185 PRO A O 1
ATOM 1465 N N . GLU A 1 186 ? 0.166 -40.019 -0.907 1.00 39.59 186 GLU A N 1
ATOM 1466 C CA . GLU A 1 186 ? -1.034 -40.231 -1.705 1.00 39.59 186 GLU A CA 1
ATOM 1467 C C . GLU A 1 186 ? -2.159 -40.679 -0.766 1.00 39.59 186 GLU A C 1
ATOM 1469 O O . GLU A 1 186 ? -2.021 -41.706 -0.111 1.00 39.59 186 GLU A O 1
ATOM 1474 N N . HIS A 1 187 ? -3.237 -39.891 -0.714 1.00 37.66 187 HIS A N 1
ATOM 1475 C CA . HIS A 1 187 ? -4.575 -40.141 -0.148 1.00 37.66 187 HIS A CA 1
ATOM 1476 C C . HIS A 1 187 ? -5.031 -39.001 0.771 1.00 37.66 187 HIS A C 1
ATOM 1478 O O . HIS A 1 187 ? -4.905 -39.054 1.991 1.00 37.66 187 HIS A O 1
ATOM 1484 N N . LEU A 1 188 ? -5.691 -38.002 0.178 1.00 34.47 188 LEU A N 1
ATOM 1485 C CA . LEU A 1 188 ? -6.660 -37.171 0.893 1.00 34.47 188 LEU A CA 1
ATOM 1486 C C . LEU A 1 188 ? -8.033 -37.296 0.218 1.00 34.47 188 LEU A C 1
ATOM 1488 O O . LEU A 1 188 ? -8.503 -36.418 -0.500 1.00 34.47 188 LEU A O 1
ATOM 1492 N N . ARG A 1 189 ? -8.701 -38.428 0.477 1.00 35.09 189 ARG A N 1
ATOM 1493 C CA . ARG A 1 189 ? -10.166 -38.475 0.464 1.00 35.09 189 ARG A CA 1
ATOM 1494 C C . ARG A 1 189 ? -10.668 -37.860 1.773 1.00 35.09 189 ARG A C 1
ATOM 1496 O O . ARG A 1 189 ? -10.324 -38.338 2.843 1.00 35.09 189 ARG A O 1
ATOM 1503 N N . ARG A 1 190 ? -11.532 -36.849 1.634 1.00 38.09 190 ARG A N 1
ATOM 1504 C CA . ARG A 1 190 ? -12.550 -36.360 2.588 1.00 38.09 190 ARG A CA 1
ATOM 1505 C C . ARG A 1 190 ? -12.119 -36.113 4.042 1.00 38.09 190 ARG A C 1
ATOM 1507 O O . ARG A 1 190 ? -12.090 -37.031 4.846 1.00 38.09 190 ARG A O 1
ATOM 1514 N N . GLN A 1 191 ? -12.038 -34.833 4.395 1.00 36.34 191 GLN A N 1
ATOM 1515 C CA . GLN A 1 191 ? -12.458 -34.230 5.672 1.00 36.34 191 GLN A CA 1
ATOM 1516 C C . GLN A 1 191 ? -12.604 -32.729 5.348 1.00 36.34 191 GLN A C 1
ATOM 1518 O O . GLN A 1 191 ? -11.643 -32.106 4.929 1.00 36.34 191 GLN A O 1
ATOM 1523 N N . GLY A 1 192 ? -13.776 -32.101 5.317 1.00 28.09 192 GLY A N 1
ATOM 1524 C CA . GLY A 1 192 ? -14.890 -32.193 6.249 1.00 28.09 192 GLY A CA 1
ATOM 1525 C C . GLY A 1 192 ? -15.003 -30.827 6.925 1.00 28.09 192 GLY A C 1
ATOM 1526 O O . GLY A 1 192 ? -14.386 -30.604 7.961 1.00 28.09 192 GLY A O 1
ATOM 1527 N N . CYS A 1 193 ? -15.742 -29.902 6.305 1.00 30.41 193 CYS A N 1
ATOM 1528 C CA . CYS A 1 193 ? -16.108 -28.617 6.894 1.00 30.41 193 CYS A CA 1
ATOM 1529 C C . CYS A 1 193 ? -16.811 -28.865 8.235 1.00 30.41 193 CYS A C 1
ATOM 1531 O O . CYS A 1 193 ? -17.929 -29.375 8.265 1.00 30.41 193 CYS A O 1
ATOM 1533 N N . LEU A 1 194 ? -16.167 -28.513 9.346 1.00 33.00 194 LEU A N 1
ATOM 1534 C CA . LEU A 1 194 ? -16.769 -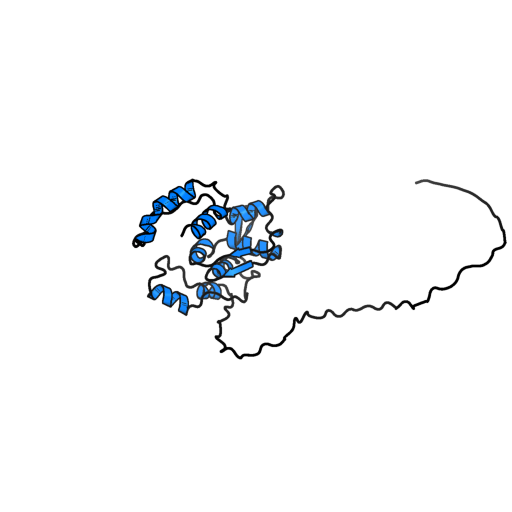28.552 10.676 1.00 33.00 194 LEU A CA 1
ATOM 1535 C C . LEU A 1 194 ? -17.050 -27.124 11.134 1.00 33.00 194 LEU A C 1
ATOM 1537 O O . LEU A 1 194 ? -16.275 -26.495 11.851 1.00 33.00 194 LEU A O 1
ATOM 1541 N N . GLY A 1 195 ? -18.216 -26.643 10.699 1.00 28.75 195 GLY A N 1
ATOM 1542 C CA . GLY A 1 195 ? -18.942 -25.582 11.378 1.00 28.75 195 GLY A CA 1
ATOM 1543 C C . GLY A 1 195 ? -19.274 -26.025 12.803 1.00 28.75 195 GLY A C 1
ATOM 1544 O O . GLY A 1 195 ? -19.781 -27.126 13.040 1.00 28.75 195 GLY A O 1
ATOM 1545 N N . ARG A 1 196 ? -18.953 -25.166 13.770 1.00 30.25 196 ARG A N 1
ATOM 1546 C CA . ARG A 1 196 ? -19.346 -25.349 15.167 1.00 30.25 196 ARG A CA 1
ATOM 1547 C C . ARG A 1 196 ? -20.862 -25.190 15.283 1.00 30.25 196 ARG A C 1
ATOM 1549 O O . ARG A 1 196 ? -21.427 -24.187 14.862 1.00 30.25 196 ARG A O 1
ATOM 1556 N N . ARG A 1 197 ? -21.503 -26.203 15.868 1.00 28.97 197 ARG A N 1
ATOM 1557 C CA . ARG A 1 197 ? -22.930 -26.235 16.202 1.00 28.97 197 ARG A CA 1
ATOM 1558 C C . ARG A 1 197 ? -23.234 -25.215 17.303 1.00 28.97 19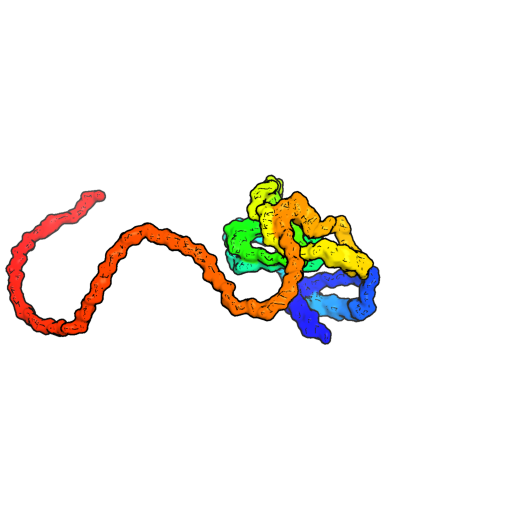7 ARG A C 1
ATOM 1560 O O . ARG A 1 197 ? -22.695 -25.332 18.401 1.00 28.97 197 ARG A O 1
ATOM 1567 N N . ALA A 1 198 ? -24.147 -24.286 17.035 1.00 30.44 198 ALA A N 1
ATOM 1568 C CA . ALA A 1 198 ? -24.899 -23.588 18.071 1.00 30.44 198 ALA A CA 1
ATOM 1569 C C . ALA A 1 198 ? -26.058 -24.492 18.537 1.00 30.44 198 ALA A C 1
ATOM 1571 O O . ALA A 1 198 ? -26.750 -25.095 17.715 1.00 30.44 198 ALA A O 1
ATOM 1572 N N . ARG A 1 199 ? -26.252 -24.624 19.854 1.00 29.42 199 ARG A N 1
ATOM 1573 C CA . ARG A 1 199 ? -27.443 -25.261 20.442 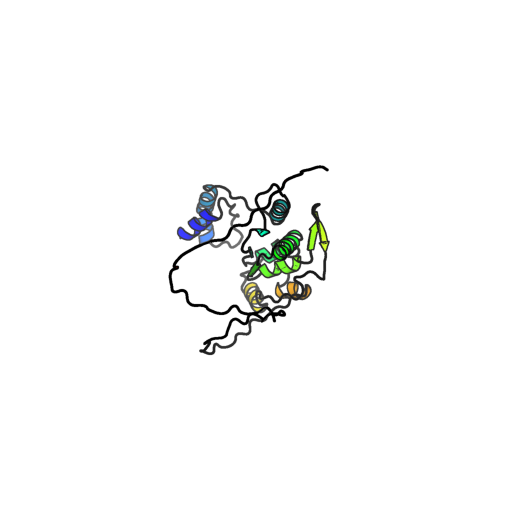1.00 29.42 199 ARG A CA 1
ATOM 1574 C C . ARG A 1 199 ? -28.599 -24.250 20.432 1.00 29.42 199 ARG A C 1
ATOM 1576 O O . ARG A 1 199 ? -28.379 -23.141 20.913 1.00 29.42 199 ARG A O 1
ATOM 1583 N N . PRO A 1 200 ? -29.816 -24.601 19.983 1.00 32.66 200 PRO A N 1
ATOM 1584 C CA . PRO A 1 200 ? -30.978 -23.749 20.176 1.00 32.66 200 PRO A CA 1
ATOM 1585 C C . PRO A 1 200 ? -31.741 -24.160 21.441 1.00 32.66 200 PRO A C 1
ATOM 1587 O O . PRO A 1 200 ? -32.123 -25.318 21.613 1.00 32.66 200 PRO A O 1
ATOM 1590 N N . ALA A 1 201 ? -31.993 -23.184 22.308 1.00 29.19 201 ALA A N 1
ATOM 1591 C CA . ALA A 1 201 ? -33.002 -23.251 23.352 1.00 29.19 201 ALA A CA 1
ATOM 1592 C C . ALA A 1 201 ? -34.200 -22.406 22.903 1.00 29.19 201 ALA A C 1
ATOM 1594 O O . ALA A 1 201 ? -34.121 -21.188 22.947 1.00 29.19 201 ALA A O 1
ATOM 1595 N N . HIS A 1 202 ? -35.271 -23.042 22.425 1.00 31.12 202 HIS A N 1
ATOM 1596 C CA . HIS A 1 202 ? -36.647 -22.797 22.878 1.00 31.12 202 HIS A CA 1
ATOM 1597 C C . HIS A 1 202 ? -37.662 -23.603 22.058 1.00 31.12 202 HIS A C 1
ATOM 1599 O O . HIS A 1 202 ? -37.623 -23.663 20.832 1.00 31.12 202 HIS A O 1
ATOM 1605 N N . ARG A 1 203 ? -38.597 -24.212 22.793 1.00 30.42 203 ARG A N 1
ATOM 1606 C CA . ARG A 1 203 ? -39.834 -24.844 22.322 1.00 30.42 203 ARG A CA 1
ATOM 1607 C C . ARG A 1 203 ? -40.627 -23.908 21.407 1.00 30.42 203 ARG A C 1
ATOM 1609 O O . ARG A 1 203 ? -40.871 -22.776 21.808 1.00 30.42 203 ARG A O 1
ATOM 1616 N N . GLN A 1 204 ? -41.192 -24.450 20.325 1.00 32.22 204 GLN A N 1
ATOM 1617 C CA . GLN A 1 204 ? -42.580 -24.196 19.918 1.00 32.22 204 GLN A CA 1
ATOM 1618 C C . GLN A 1 204 ? -43.084 -25.284 18.949 1.00 32.22 204 GLN A C 1
ATOM 1620 O O . GLN A 1 204 ? -42.310 -25.952 18.272 1.00 32.22 204 GLN A O 1
ATOM 1625 N N . ARG A 1 205 ? -44.390 -25.548 19.034 1.00 29.89 205 ARG A N 1
ATOM 1626 C CA . ARG A 1 205 ? -45.109 -26.762 18.614 1.00 29.89 205 ARG A CA 1
ATOM 1627 C C . ARG A 1 205 ? -45.316 -26.867 17.094 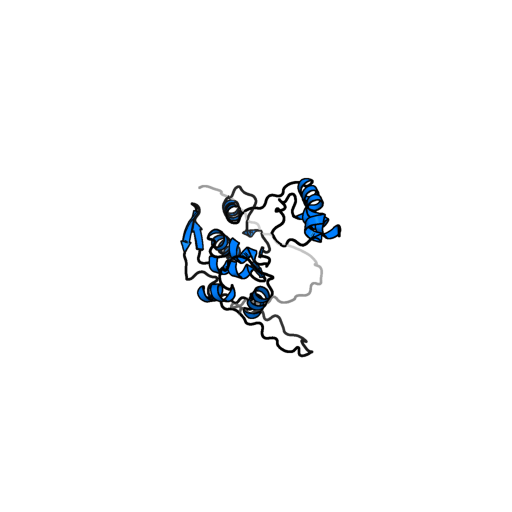1.00 29.89 205 ARG A C 1
ATOM 1629 O O . ARG A 1 205 ? -45.430 -25.863 16.404 1.00 29.89 205 ARG A O 1
ATOM 1636 N N . ALA A 1 206 ? -45.446 -28.105 16.614 1.00 31.77 206 ALA A N 1
ATOM 1637 C CA . ALA A 1 206 ? -45.796 -28.467 15.238 1.00 31.77 206 ALA A CA 1
ATOM 1638 C C . ALA A 1 206 ? -47.255 -28.120 14.868 1.00 31.77 206 ALA A C 1
ATOM 1640 O O . ALA A 1 206 ? -48.133 -28.264 15.723 1.00 31.77 206 ALA A O 1
ATOM 1641 N N . PRO A 1 207 ? -47.555 -27.806 13.590 1.00 35.28 207 PRO A N 1
ATOM 1642 C CA . PRO A 1 207 ? -48.901 -27.909 13.056 1.00 35.28 207 PRO A CA 1
ATOM 1643 C C . PRO A 1 207 ? -49.093 -29.171 12.199 1.00 35.28 207 PRO A C 1
ATOM 1645 O O . PRO A 1 207 ? -48.260 -29.581 11.391 1.00 35.28 207 PRO A O 1
ATOM 1648 N N . VAL A 1 208 ? -50.254 -29.774 12.425 1.00 34.09 208 VAL A N 1
ATOM 1649 C CA . VAL A 1 208 ? -50.812 -30.989 11.833 1.00 34.09 208 VAL A CA 1
ATOM 1650 C C . VAL A 1 208 ? -51.162 -30.787 10.351 1.00 34.09 208 VAL A C 1
ATOM 1652 O O . VAL A 1 208 ? -51.797 -29.803 9.980 1.00 34.09 208 VAL A O 1
ATOM 1655 N N . ARG A 1 209 ? -50.813 -31.770 9.508 1.00 33.16 209 ARG A N 1
ATOM 1656 C CA . ARG A 1 209 ? -51.305 -31.913 8.125 1.00 33.16 209 ARG A CA 1
ATOM 1657 C C . ARG A 1 209 ? -52.827 -32.112 8.111 1.00 33.16 209 ARG A C 1
ATOM 1659 O O . ARG A 1 209 ? -53.320 -33.047 8.738 1.00 33.16 209 ARG A O 1
ATOM 1666 N N . ARG A 1 210 ? -53.561 -31.347 7.295 1.00 33.09 210 ARG A N 1
ATOM 1667 C CA . ARG A 1 210 ? -54.915 -31.724 6.849 1.00 33.09 210 ARG A CA 1
ATOM 1668 C C . ARG A 1 210 ? -55.057 -31.622 5.332 1.00 33.09 210 ARG A C 1
ATOM 1670 O O . ARG A 1 210 ? -54.668 -30.636 4.718 1.00 33.09 210 ARG A O 1
ATOM 1677 N N . ARG A 1 211 ? -55.612 -32.702 4.775 1.00 32.56 211 ARG A N 1
ATOM 1678 C CA . ARG A 1 211 ? -56.039 -32.900 3.385 1.00 32.56 211 ARG A CA 1
ATOM 1679 C C . ARG A 1 211 ? -57.136 -31.897 3.013 1.00 32.56 211 ARG A C 1
ATOM 1681 O O . ARG A 1 211 ? -58.084 -31.729 3.776 1.00 32.56 211 ARG A O 1
ATOM 1688 N N . SER A 1 212 ? -57.036 -31.301 1.830 1.00 32.06 212 SER A N 1
ATOM 1689 C CA . SER A 1 212 ? -58.102 -30.542 1.175 1.00 32.06 212 SER A CA 1
ATOM 1690 C C . SER A 1 212 ? -58.917 -31.465 0.261 1.00 32.06 212 SER A C 1
ATOM 1692 O O . SER A 1 212 ? -58.362 -32.235 -0.518 1.00 32.06 212 SER A O 1
ATOM 1694 N N . GLY A 1 213 ? -60.246 -31.401 0.367 1.00 30.89 213 GLY A N 1
ATOM 1695 C CA . GLY A 1 213 ? -61.155 -32.100 -0.540 1.00 30.89 213 GLY A CA 1
ATOM 1696 C C . GLY A 1 213 ? -62.600 -32.140 -0.047 1.00 30.89 213 GLY A C 1
ATOM 1697 O O . GLY A 1 213 ? -62.979 -33.104 0.607 1.00 30.89 213 GLY A O 1
ATOM 1698 N N . ARG A 1 214 ? -63.388 -31.105 -0.378 1.00 33.00 214 ARG A N 1
ATOM 1699 C CA . ARG A 1 214 ? -64.756 -31.151 -0.955 1.00 33.00 214 ARG A CA 1
ATOM 1700 C C . ARG A 1 214 ? -65.532 -29.847 -0.717 1.00 33.00 214 ARG A C 1
ATOM 1702 O O . ARG A 1 214 ? -65.441 -29.216 0.328 1.00 33.00 214 ARG A O 1
ATOM 1709 N N . THR A 1 215 ? -66.264 -29.485 -1.762 1.00 36.62 215 THR A N 1
ATOM 1710 C CA . THR A 1 215 ? -67.099 -28.306 -2.026 1.00 36.62 215 THR A CA 1
ATOM 1711 C C . THR A 1 215 ? -68.354 -28.187 -1.138 1.00 36.62 215 THR A C 1
ATOM 1713 O O . THR A 1 215 ? -68.786 -29.185 -0.559 1.00 36.62 215 THR A O 1
ATOM 1716 N N . PRO A 1 216 ? -68.971 -26.985 -1.041 1.00 39.91 216 PRO A N 1
ATOM 1717 C CA . PRO A 1 216 ? -70.034 -26.688 -0.081 1.00 39.91 216 PRO A CA 1
ATOM 1718 C C . PRO A 1 216 ? -71.452 -26.877 -0.649 1.00 39.91 216 PRO A C 1
ATOM 1720 O O . PRO A 1 216 ? -71.701 -26.683 -1.840 1.00 39.91 216 PRO A O 1
ATOM 1723 N N . ARG A 1 217 ? -72.416 -27.170 0.233 1.00 33.28 217 ARG A N 1
ATOM 1724 C CA . ARG A 1 217 ? -73.857 -27.029 -0.027 1.00 33.28 217 ARG A CA 1
ATOM 1725 C C . ARG A 1 217 ? -74.536 -26.251 1.112 1.00 33.28 217 ARG A C 1
ATOM 1727 O O . ARG A 1 217 ? -74.509 -26.703 2.246 1.00 33.28 217 ARG A O 1
ATOM 1734 N N . ARG A 1 218 ? -75.203 -25.165 0.694 1.00 34.03 218 ARG A N 1
ATOM 1735 C CA . ARG A 1 218 ? -76.457 -24.542 1.178 1.00 34.03 218 ARG A CA 1
ATOM 1736 C C . ARG A 1 218 ? -76.533 -23.884 2.578 1.00 34.03 218 ARG A C 1
ATOM 1738 O O . ARG A 1 218 ? -76.464 -24.541 3.606 1.00 34.03 218 ARG A O 1
ATOM 1745 N N . ASP A 1 219 ? -76.814 -22.576 2.519 1.00 36.50 219 ASP A N 1
ATOM 1746 C CA . ASP A 1 219 ? -77.573 -21.691 3.441 1.00 36.50 219 ASP A CA 1
ATOM 1747 C C . ASP A 1 219 ? -78.963 -22.289 3.830 1.00 36.50 219 ASP A C 1
ATOM 1749 O O . ASP A 1 219 ? -79.390 -23.191 3.096 1.00 36.50 219 ASP A O 1
ATOM 1753 N N . PRO A 1 220 ? -79.751 -21.808 4.844 1.00 48.28 220 PRO A N 1
ATOM 1754 C CA . PRO A 1 220 ? -79.836 -20.413 5.326 1.00 48.28 220 PRO A CA 1
ATOM 1755 C C . PRO A 1 220 ? -80.161 -20.144 6.834 1.00 48.28 220 PRO A C 1
ATOM 1757 O O . PRO A 1 220 ? -80.567 -21.015 7.596 1.00 48.28 220 PRO A O 1
ATOM 1760 N N . ALA A 1 221 ? -80.135 -18.845 7.180 1.00 33.41 221 ALA A N 1
ATOM 1761 C CA . ALA A 1 221 ? -81.032 -18.125 8.114 1.00 33.41 221 ALA A CA 1
ATOM 1762 C C . ALA A 1 221 ? -80.770 -18.090 9.644 1.00 33.41 221 ALA A C 1
ATOM 1764 O O . ALA A 1 221 ? -81.067 -19.029 10.371 1.00 33.41 221 ALA A O 1
ATOM 1765 N N . ARG A 1 222 ? -80.440 -16.885 10.153 1.00 39.44 222 ARG A N 1
ATOM 1766 C CA . ARG A 1 222 ? -81.222 -16.059 11.126 1.00 39.44 222 ARG A CA 1
ATOM 1767 C C . ARG A 1 222 ? -80.354 -14.878 11.599 1.00 39.44 222 ARG A C 1
ATOM 1769 O O . ARG A 1 222 ? -79.330 -15.070 12.232 1.00 39.44 222 ARG A O 1
ATOM 1776 N N . ARG A 1 223 ? -80.595 -13.639 11.152 1.00 40.81 223 ARG A N 1
ATOM 1777 C CA . ARG A 1 223 ? -81.476 -12.607 11.756 1.00 40.81 223 ARG A CA 1
ATOM 1778 C C . ARG A 1 223 ? -81.408 -12.495 13.291 1.00 40.81 223 ARG A C 1
ATOM 1780 O O . ARG A 1 223 ? -82.110 -13.237 13.957 1.00 40.81 223 ARG A O 1
ATOM 1787 N N . THR A 1 224 ? -80.724 -11.450 13.775 1.00 41.50 224 THR A N 1
ATOM 1788 C CA . THR A 1 224 ? -81.176 -10.437 14.772 1.00 41.50 224 THR A CA 1
ATOM 1789 C C . THR A 1 224 ? -80.106 -9.331 14.847 1.00 41.50 224 THR A C 1
ATOM 1791 O O . THR A 1 224 ? -78.999 -9.576 15.299 1.00 41.50 224 THR A O 1
ATOM 1794 N N . ARG A 1 225 ? -80.250 -8.178 14.178 1.00 40.91 225 ARG A N 1
ATOM 1795 C CA . ARG A 1 225 ? -80.805 -6.893 14.678 1.00 40.91 225 ARG A CA 1
ATOM 1796 C C . ARG A 1 225 ? -80.509 -6.537 16.153 1.00 40.91 225 ARG A C 1
ATOM 1798 O O . ARG A 1 225 ? -81.257 -6.947 17.029 1.00 40.91 225 ARG A O 1
ATOM 1805 N N . ARG A 1 226 ? -79.583 -5.588 16.363 1.00 43.34 226 ARG A N 1
ATOM 1806 C CA . ARG A 1 226 ? -79.752 -4.289 17.078 1.00 43.34 226 ARG A CA 1
ATOM 1807 C C . ARG A 1 226 ? -78.433 -3.496 16.912 1.00 43.34 226 ARG A C 1
ATOM 1809 O O . ARG A 1 226 ? -77.387 -4.029 17.232 1.00 43.34 226 ARG A O 1
ATOM 1816 N N . ARG A 1 227 ? -78.365 -2.364 16.182 1.00 41.72 227 ARG A N 1
ATOM 1817 C CA . ARG A 1 227 ? -78.720 -0.971 16.586 1.00 41.72 227 ARG A CA 1
ATOM 1818 C C . ARG A 1 227 ? -78.169 -0.668 17.992 1.00 41.72 227 ARG A C 1
ATOM 1820 O O . ARG A 1 227 ? -78.608 -1.327 18.917 1.00 41.72 227 ARG A O 1
ATOM 1827 N N . ARG A 1 228 ? -77.275 0.296 18.244 1.00 43.34 228 ARG A N 1
ATOM 1828 C CA . ARG A 1 228 ? -77.164 1.707 17.802 1.00 43.34 228 ARG A CA 1
ATOM 1829 C C . ARG A 1 228 ? -75.762 2.209 18.243 1.00 43.34 228 ARG A C 1
ATOM 1831 O O . ARG A 1 228 ? -75.305 1.800 19.296 1.00 43.34 228 ARG A O 1
ATOM 1838 N N . ARG A 1 229 ? -75.010 2.878 17.360 1.00 41.25 229 ARG A N 1
ATOM 1839 C CA . ARG A 1 229 ? -74.800 4.346 17.260 1.00 41.25 229 ARG A CA 1
ATOM 1840 C C . ARG A 1 229 ? -73.856 4.964 18.315 1.00 41.25 229 ARG A C 1
ATOM 1842 O O . ARG A 1 229 ? -74.255 5.085 19.461 1.00 41.25 229 ARG A O 1
ATOM 1849 N N . THR A 1 230 ? -72.716 5.444 17.787 1.00 42.91 230 THR A N 1
ATOM 1850 C CA . THR A 1 230 ? -72.071 6.776 17.967 1.00 42.91 230 THR A CA 1
ATOM 1851 C C . THR A 1 230 ? -71.666 7.181 19.387 1.00 42.91 230 THR A C 1
ATOM 1853 O O . THR A 1 230 ? -72.507 7.169 20.268 1.00 42.91 230 THR A O 1
ATOM 1856 N N . THR A 1 231 ? -70.427 7.600 19.652 1.00 43.16 231 THR A N 1
ATOM 1857 C CA . THR A 1 231 ? -69.812 8.847 19.143 1.00 43.16 231 THR A CA 1
ATOM 1858 C C . THR A 1 231 ? -68.269 8.810 19.135 1.00 43.16 231 THR A C 1
ATOM 1860 O O . THR A 1 231 ? -67.640 8.017 19.821 1.00 43.16 231 THR A O 1
ATOM 1863 N N . VAL A 1 232 ? -67.695 9.703 18.329 1.00 51.12 232 VAL A N 1
ATOM 1864 C CA . VAL A 1 232 ? -66.277 10.072 18.104 1.00 51.12 232 VAL A CA 1
ATOM 1865 C C . VAL A 1 232 ? -66.132 11.538 18.620 1.00 51.12 232 VAL A C 1
ATOM 1867 O O . VAL A 1 232 ? -67.190 12.156 18.782 1.00 51.12 232 VAL A O 1
ATOM 1870 N N . PRO A 1 233 ? -64.969 12.233 18.658 1.00 55.28 233 PRO A N 1
ATOM 1871 C CA . PRO A 1 233 ? -63.629 12.018 19.251 1.00 55.28 233 PRO A CA 1
ATOM 1872 C C . PRO A 1 233 ? -63.220 13.161 20.245 1.00 55.28 233 PRO A C 1
ATOM 1874 O O . PRO A 1 233 ? -64.061 13.994 20.579 1.00 55.28 233 PRO A O 1
ATOM 1877 N N . LYS A 1 234 ? -61.900 13.243 20.539 1.00 40.53 234 LYS A N 1
ATOM 1878 C CA . LYS A 1 234 ? -61.049 14.334 21.103 1.00 40.53 234 LYS A CA 1
ATOM 1879 C C . LYS A 1 234 ? -60.652 14.129 22.573 1.00 40.53 234 LYS A C 1
ATOM 1881 O O . LYS A 1 234 ? -61.516 13.783 23.368 1.00 40.53 234 LYS A O 1
ATOM 1886 N N . ASP A 1 235 ? -59.392 14.251 22.995 1.00 51.94 235 ASP A N 1
ATOM 1887 C CA . ASP A 1 235 ? -58.157 14.827 22.414 1.00 51.94 235 ASP A CA 1
ATOM 1888 C C . ASP A 1 235 ? -56.959 13.859 22.492 1.00 51.94 235 ASP A C 1
ATOM 1890 O O . ASP A 1 235 ? -56.985 12.952 23.358 1.00 51.94 235 ASP A O 1
#